Protein AF-A0A541BV91-F1 (afdb_monomer_lite)

pLDDT: mean 74.23, std 10.64, range [39.59, 90.88]

Foldseek 3Di:
DDDDPVLVVQPVLLLQLLLLLLCLVCQLLVCLFVPNVPPPDRPNVVSLCSNLVSLVVLPVVDDDDQDPVLVVLVVVLVVVLVVLVVCLVPDPPPPVSVVVNVVCVVSSVSSSSSVVSQVVHPSSLLSNLVSLLVQLVVSLPRLVVCVVVCHQRNDDHPDPVSNVVSVVSNVVSVVSNVVSVVVNVVD

Radius of gyration: 18.07 Å; chains: 1; bounding box: 41×39×48 Å

Sequence (187 aa):
MRTDPDDAAGSPAAAALGVAAAGLQFAAALKGLPGLVHLPLDITPPLLALACGLALWRLLARPYRVGAEAALVLALQGALALWLAIAGAWSGGTASLPRKLAEIALLGPAMTVTGLAVAASPIAFRAFAATCAGAGLAVAVVVPAAVAAGIAVLGGPTDAETLRVQYQVATLALAAGVAALAAGAAA

Structure (mmCIF, N/CA/C/O backbone):
data_AF-A0A541BV91-F1
#
_entry.id   AF-A0A541BV91-F1
#
loop_
_atom_site.group_PDB
_atom_site.id
_atom_site.type_symbol
_atom_site.label_atom_id
_atom_site.label_alt_id
_atom_site.label_comp_id
_atom_site.label_asym_id
_atom_site.label_entity_id
_atom_site.label_seq_id
_atom_site.pdbx_PDB_ins_code
_atom_site.Cartn_x
_atom_site.Cartn_y
_atom_site.Cartn_z
_atom_site.occupancy
_atom_site.B_iso_or_equiv
_atom_site.auth_seq_id
_atom_site.auth_comp_id
_atom_site.auth_asym_id
_atom_site.auth_atom_id
_atom_site.pdbx_PDB_model_num
ATOM 1 N N . MET A 1 1 ? -18.418 -2.430 15.945 1.00 43.38 1 MET A N 1
ATOM 2 C CA . MET A 1 1 ? -17.218 -1.565 15.953 1.00 43.38 1 MET A CA 1
ATOM 3 C C . MET A 1 1 ? -17.552 -0.367 16.830 1.00 43.38 1 MET A C 1
ATOM 5 O O . MET A 1 1 ? -18.553 0.276 16.557 1.00 43.38 1 MET A O 1
ATOM 9 N N . ARG A 1 2 ? -16.848 -0.147 17.944 1.00 39.59 2 ARG A N 1
ATOM 10 C CA . ARG A 1 2 ? -17.111 0.989 18.845 1.00 39.59 2 ARG A CA 1
ATOM 11 C C . ARG A 1 2 ? -16.312 2.175 18.298 1.00 39.59 2 ARG A C 1
ATOM 13 O O . ARG A 1 2 ? -15.097 2.050 18.207 1.00 39.59 2 ARG A O 1
ATOM 20 N N . THR A 1 3 ? -16.981 3.235 17.853 1.00 46.50 3 THR A N 1
ATOM 21 C CA . THR A 1 3 ? -16.333 4.458 17.349 1.00 46.50 3 THR A CA 1
ATOM 22 C C . THR A 1 3 ? -15.655 5.186 18.507 1.00 46.50 3 THR A C 1
ATOM 24 O O . THR A 1 3 ? -16.281 5.393 19.550 1.00 46.50 3 THR A O 1
ATOM 27 N N . ASP A 1 4 ? -14.373 5.501 18.341 1.00 54.06 4 ASP A N 1
ATOM 28 C CA . ASP A 1 4 ? -13.499 6.077 19.368 1.00 54.06 4 ASP A CA 1
ATOM 29 C C . ASP A 1 4 ? -13.821 7.581 19.549 1.00 54.06 4 ASP A C 1
ATOM 31 O O . ASP A 1 4 ? -14.147 8.249 18.567 1.00 54.06 4 ASP A O 1
ATOM 35 N N . PRO A 1 5 ? -13.713 8.178 20.750 1.00 50.34 5 PRO A N 1
ATOM 36 C CA . PRO A 1 5 ? -13.898 9.621 20.924 1.00 50.34 5 PRO A CA 1
ATOM 37 C C . PRO A 1 5 ? -12.829 10.467 20.203 1.00 50.34 5 PRO A C 1
ATOM 39 O O . PRO A 1 5 ? -13.095 11.621 19.884 1.00 50.34 5 PRO A O 1
ATOM 42 N N . ASP A 1 6 ? -11.670 9.891 19.854 1.00 49.31 6 ASP A N 1
ATOM 43 C CA . ASP A 1 6 ? -10.663 10.533 18.989 1.00 49.31 6 ASP A CA 1
ATOM 44 C C . ASP A 1 6 ? -11.009 10.446 17.487 1.00 49.31 6 ASP A C 1
ATOM 46 O O . ASP A 1 6 ? -10.502 11.246 16.693 1.00 49.31 6 ASP A O 1
ATOM 50 N N . ASP A 1 7 ? -11.904 9.532 17.076 1.00 51.91 7 ASP A N 1
ATOM 51 C CA . ASP A 1 7 ? -12.445 9.527 15.707 1.00 51.91 7 ASP A CA 1
ATOM 52 C C . ASP A 1 7 ? -13.318 10.773 15.460 1.00 51.91 7 ASP A C 1
ATOM 54 O O . ASP A 1 7 ? -13.471 11.202 14.317 1.00 51.91 7 ASP A O 1
ATOM 58 N N . ALA A 1 8 ? -13.835 11.395 16.528 1.00 47.62 8 ALA A N 1
ATOM 59 C CA . ALA A 1 8 ? -14.572 12.656 16.470 1.00 47.62 8 ALA A CA 1
ATOM 60 C C . ALA A 1 8 ? -13.659 13.898 16.373 1.00 47.62 8 ALA A C 1
ATOM 62 O O . ALA A 1 8 ? -14.126 14.953 15.949 1.00 47.62 8 ALA A O 1
ATOM 63 N N . ALA A 1 9 ? -12.372 13.784 16.733 1.00 50.25 9 ALA A N 1
ATOM 64 C CA . ALA A 1 9 ? -11.429 14.910 16.798 1.00 50.25 9 ALA A CA 1
ATOM 65 C C . ALA A 1 9 ? -10.384 14.943 15.664 1.00 50.25 9 ALA A C 1
ATOM 67 O O . ALA A 1 9 ? -9.591 15.878 15.598 1.00 50.25 9 ALA A O 1
ATOM 68 N N . GLY A 1 10 ? -10.371 13.964 14.751 1.00 60.28 10 GLY A N 1
ATOM 69 C CA . GLY A 1 10 ? -9.474 13.992 13.591 1.00 60.28 10 GLY A CA 1
ATOM 70 C C . GLY A 1 10 ? -7.998 13.818 13.965 1.00 60.28 10 GLY A C 1
ATOM 71 O O . GLY A 1 10 ? -7.188 14.707 13.723 1.00 60.28 10 GLY A O 1
ATOM 72 N N . SER A 1 11 ? -7.628 12.671 14.549 1.00 77.62 11 SER A N 1
ATOM 73 C CA . SER A 1 11 ? -6.239 12.401 14.954 1.00 77.62 11 SER A CA 1
ATOM 74 C C . SER A 1 11 ? -5.246 12.541 13.777 1.00 77.62 11 SER A C 1
ATOM 76 O O . SER A 1 11 ? -5.256 11.705 12.862 1.00 77.62 11 SER A O 1
ATOM 78 N N . PRO A 1 12 ? -4.331 13.534 13.798 1.00 83.19 12 PRO A N 1
ATOM 79 C CA . PRO A 1 12 ? -3.379 13.762 12.709 1.00 83.19 12 PRO A CA 1
ATOM 80 C C . PRO A 1 12 ? -2.390 12.600 12.555 1.00 83.19 12 PRO A C 1
ATOM 82 O O . PRO A 1 12 ? -1.964 12.297 11.444 1.00 83.19 12 PRO A O 1
ATOM 85 N N . ALA A 1 13 ? -2.079 11.889 13.643 1.00 84.75 13 ALA A N 1
ATOM 86 C CA . ALA A 1 13 ? -1.231 10.699 13.612 1.00 84.75 13 ALA A CA 1
ATOM 87 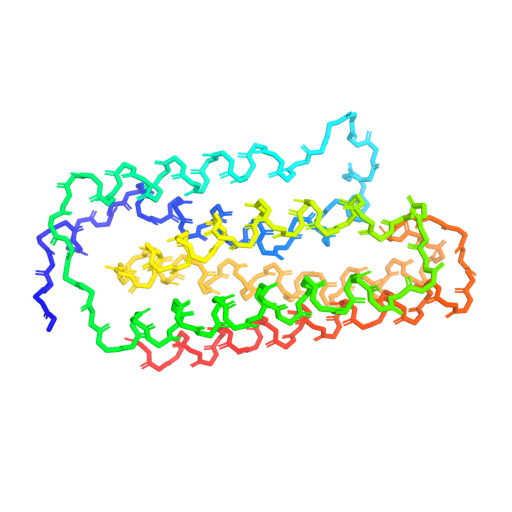C C . ALA A 1 13 ? -1.891 9.527 12.862 1.00 84.75 13 ALA A C 1
ATOM 89 O O . ALA A 1 13 ? -1.214 8.787 12.150 1.00 84.75 13 ALA A O 1
ATOM 90 N N . ALA A 1 14 ? -3.217 9.371 12.978 1.00 85.94 14 ALA A N 1
ATOM 91 C CA . ALA A 1 14 ? -3.958 8.359 12.227 1.00 85.94 14 ALA A CA 1
ATOM 92 C C . ALA A 1 14 ? -3.972 8.681 10.726 1.00 85.94 14 ALA A C 1
ATOM 94 O O . ALA A 1 14 ? -3.714 7.803 9.906 1.00 85.94 14 ALA A O 1
ATOM 95 N N . ALA A 1 15 ? -4.201 9.947 10.364 1.00 88.25 15 ALA A N 1
ATOM 96 C CA . ALA A 1 15 ? -4.118 10.384 8.974 1.00 88.25 15 ALA A CA 1
ATOM 97 C C . ALA A 1 15 ? -2.698 10.199 8.406 1.00 88.25 15 ALA A C 1
ATOM 99 O O . ALA A 1 15 ? -2.540 9.651 7.317 1.00 88.25 15 ALA A O 1
ATOM 100 N N . ALA A 1 16 ? -1.665 10.569 9.173 1.00 89.62 16 ALA A N 1
ATOM 101 C CA . ALA A 1 16 ? -0.266 10.393 8.790 1.00 89.62 16 ALA A CA 1
ATOM 102 C C . ALA A 1 16 ? 0.105 8.920 8.560 1.00 89.62 16 ALA A C 1
ATOM 104 O O . ALA A 1 16 ? 0.828 8.626 7.612 1.00 89.62 16 ALA A O 1
ATOM 105 N N . LEU A 1 17 ? -0.428 7.990 9.364 1.00 90.25 17 LEU A N 1
ATOM 106 C CA . LEU A 1 17 ? -0.258 6.551 9.138 1.00 90.25 17 LEU A CA 1
ATOM 107 C C . LEU A 1 17 ? -0.823 6.136 7.772 1.00 90.25 17 LEU A C 1
ATOM 109 O O . LEU A 1 17 ? -0.150 5.432 7.023 1.00 90.25 17 LEU A O 1
ATOM 113 N N . GLY A 1 18 ? -2.031 6.599 7.435 1.00 88.50 18 GLY A N 1
ATOM 114 C CA . GLY A 1 18 ? -2.651 6.327 6.138 1.00 88.50 18 GLY A CA 1
ATOM 115 C C . GLY A 1 18 ? -1.845 6.884 4.963 1.00 88.50 18 GLY A C 1
ATOM 116 O O . GLY A 1 18 ? -1.588 6.169 3.995 1.00 88.50 18 GLY A O 1
ATOM 117 N N . VAL A 1 19 ? -1.379 8.132 5.071 1.00 90.88 19 VAL A N 1
ATOM 118 C CA . VAL A 1 19 ? -0.535 8.780 4.050 1.00 90.88 19 VAL A CA 1
ATOM 119 C C . VAL A 1 19 ? 0.803 8.053 3.894 1.00 90.88 19 VAL A C 1
ATOM 121 O O . VAL A 1 19 ? 1.216 7.769 2.773 1.00 90.88 19 VAL A O 1
ATOM 124 N N . ALA A 1 20 ? 1.471 7.705 4.998 1.00 89.75 20 ALA A N 1
ATOM 125 C CA . ALA A 1 20 ? 2.749 6.997 4.971 1.00 89.75 20 ALA A CA 1
ATOM 126 C C . ALA A 1 20 ? 2.611 5.593 4.364 1.00 89.75 20 ALA A C 1
ATOM 128 O O . ALA A 1 20 ? 3.442 5.190 3.552 1.00 89.75 20 ALA A O 1
ATOM 129 N N . ALA A 1 21 ? 1.537 4.870 4.701 1.00 88.12 21 ALA A N 1
ATOM 130 C CA . ALA A 1 21 ? 1.238 3.563 4.125 1.00 88.12 21 ALA A CA 1
ATOM 131 C C . ALA A 1 21 ? 0.968 3.643 2.612 1.00 88.12 21 ALA A C 1
ATOM 133 O O . ALA A 1 21 ? 1.459 2.806 1.857 1.00 88.12 21 ALA A O 1
ATOM 134 N N . ALA A 1 22 ? 0.247 4.670 2.151 1.00 87.25 22 ALA A N 1
ATOM 135 C CA . ALA A 1 22 ? 0.034 4.911 0.724 1.00 87.25 22 ALA A CA 1
ATOM 136 C C . ALA A 1 22 ? 1.343 5.297 0.015 1.00 87.25 22 ALA A C 1
ATOM 138 O O . ALA A 1 22 ? 1.652 4.773 -1.052 1.00 87.25 22 ALA A O 1
ATOM 139 N N . GLY A 1 23 ? 2.162 6.150 0.634 1.00 86.19 23 GLY A N 1
ATOM 140 C CA . GLY A 1 23 ? 3.498 6.476 0.137 1.00 86.19 23 GLY A CA 1
ATOM 141 C C . GLY A 1 23 ? 4.368 5.230 -0.024 1.00 86.19 23 GLY A C 1
ATOM 142 O O . GLY A 1 23 ? 5.016 5.071 -1.054 1.00 86.19 23 GLY A O 1
ATOM 143 N N . LEU A 1 24 ? 4.330 4.311 0.946 1.00 84.81 24 LEU A N 1
ATOM 144 C CA . LEU A 1 24 ? 5.038 3.033 0.883 1.00 84.81 24 LEU A CA 1
ATOM 145 C C . LEU A 1 24 ? 4.503 2.129 -0.242 1.00 84.81 24 LEU A C 1
ATOM 147 O O . LEU A 1 24 ? 5.298 1.563 -0.988 1.00 84.81 24 LEU A O 1
ATOM 151 N N . GLN A 1 25 ? 3.178 2.052 -0.416 1.00 83.19 25 GLN A N 1
ATOM 152 C CA . GLN A 1 25 ? 2.529 1.308 -1.507 1.00 83.19 25 GLN A CA 1
ATOM 153 C C . GLN A 1 25 ? 2.996 1.784 -2.892 1.00 83.19 25 GLN A C 1
ATOM 155 O O . GLN A 1 25 ? 3.148 0.977 -3.808 1.00 83.19 25 GLN A O 1
ATOM 160 N N . PHE A 1 26 ? 3.248 3.087 -3.041 1.00 78.50 26 PHE A N 1
ATOM 161 C CA . PHE A 1 26 ? 3.698 3.700 -4.291 1.00 78.50 26 PHE A CA 1
ATOM 162 C C . PHE A 1 26 ? 5.198 4.027 -4.323 1.00 78.50 26 PHE A C 1
ATOM 164 O O . PHE A 1 26 ? 5.646 4.632 -5.294 1.00 78.50 26 PHE A O 1
ATOM 171 N N . ALA A 1 27 ? 6.000 3.621 -3.332 1.00 80.12 27 ALA A N 1
ATOM 172 C CA . ALA A 1 27 ? 7.388 4.078 -3.183 1.00 80.12 27 ALA A CA 1
ATOM 173 C C . ALA A 1 27 ? 8.245 3.811 -4.433 1.00 80.12 27 ALA A C 1
ATOM 175 O O . ALA A 1 27 ? 8.974 4.691 -4.891 1.00 80.12 27 ALA A O 1
ATOM 176 N N . ALA A 1 28 ? 8.091 2.631 -5.040 1.00 71.25 28 ALA A N 1
ATOM 177 C CA . ALA A 1 28 ? 8.782 2.280 -6.279 1.00 71.25 28 ALA A CA 1
ATOM 178 C C . ALA A 1 28 ? 8.368 3.175 -7.463 1.00 71.25 28 ALA A C 1
ATOM 180 O O . ALA A 1 28 ? 9.220 3.612 -8.233 1.00 71.25 28 ALA A O 1
ATOM 181 N N . ALA A 1 29 ? 7.075 3.486 -7.589 1.00 70.62 29 ALA A N 1
ATOM 182 C CA . ALA A 1 29 ? 6.564 4.363 -8.640 1.00 70.62 29 ALA A CA 1
ATOM 183 C C . ALA A 1 29 ? 6.980 5.826 -8.415 1.00 70.62 29 ALA A C 1
ATOM 185 O O . ALA A 1 29 ? 7.378 6.501 -9.360 1.00 70.62 29 ALA A O 1
ATOM 186 N N . LEU A 1 30 ? 6.951 6.298 -7.164 1.00 73.44 30 LEU A N 1
ATOM 187 C CA . LEU A 1 30 ? 7.374 7.645 -6.777 1.00 73.44 30 LEU A CA 1
ATOM 188 C C . LEU A 1 30 ? 8.863 7.868 -7.053 1.00 73.44 30 LEU A C 1
ATOM 190 O O . LEU A 1 30 ? 9.229 8.898 -7.610 1.00 73.44 30 LEU A O 1
ATOM 194 N N . LYS A 1 31 ? 9.718 6.889 -6.735 1.00 71.31 31 LYS A N 1
ATOM 195 C CA . LYS A 1 31 ? 11.158 6.953 -7.032 1.00 71.31 31 LYS A CA 1
ATOM 196 C C . LYS A 1 31 ? 11.440 7.091 -8.530 1.00 71.31 31 LYS A C 1
ATOM 198 O O . LYS A 1 31 ? 12.452 7.672 -8.908 1.00 71.31 31 LYS A O 1
ATOM 203 N N . GLY A 1 32 ? 10.543 6.580 -9.369 1.00 67.50 32 GLY A N 1
ATOM 204 C CA . GLY A 1 32 ? 10.667 6.684 -10.815 1.00 67.50 32 GLY A CA 1
ATOM 205 C C . GLY A 1 32 ? 10.234 8.022 -11.420 1.00 67.50 32 GLY A C 1
ATOM 206 O O . GLY A 1 32 ? 10.439 8.260 -12.609 1.00 67.50 32 GLY A O 1
ATOM 207 N N . LEU A 1 33 ? 9.625 8.918 -10.639 1.00 69.44 33 LEU A N 1
ATOM 208 C CA . LEU A 1 33 ? 9.144 10.190 -11.171 1.00 69.44 33 LEU A CA 1
ATOM 209 C C . LEU A 1 33 ? 10.307 11.124 -11.564 1.00 69.44 33 LEU A C 1
ATOM 211 O O . LEU A 1 33 ? 11.345 11.151 -10.885 1.00 69.44 33 LEU A O 1
ATOM 215 N N . PRO A 1 34 ? 10.128 11.952 -12.616 1.00 65.12 34 PRO A N 1
ATOM 216 C CA . PRO A 1 34 ? 11.094 12.986 -12.974 1.00 65.12 34 PRO A CA 1
ATOM 217 C C . PRO A 1 34 ? 11.375 13.893 -11.768 1.00 65.12 34 PRO A C 1
ATOM 219 O O . PRO A 1 34 ? 10.451 14.429 -11.161 1.00 65.12 34 PRO A O 1
ATOM 222 N N . GLY A 1 35 ? 12.649 14.039 -11.397 1.00 70.75 35 GLY A N 1
ATOM 223 C CA . GLY A 1 35 ? 13.084 14.817 -10.229 1.00 70.75 35 GLY A CA 1
ATOM 224 C C . GLY A 1 35 ? 13.311 14.005 -8.947 1.00 70.75 35 GLY A C 1
ATOM 225 O O . GLY A 1 35 ? 14.106 14.433 -8.115 1.00 70.75 35 GLY A O 1
ATOM 226 N N . LEU A 1 36 ? 12.713 12.814 -8.808 1.00 70.06 36 LEU A N 1
ATOM 227 C CA . LEU A 1 36 ? 12.979 11.903 -7.681 1.00 70.06 36 LEU A CA 1
ATOM 228 C C . LEU A 1 36 ? 13.981 10.794 -8.031 1.00 70.06 36 LEU A C 1
ATOM 230 O O . LEU A 1 36 ? 14.650 10.269 -7.144 1.00 70.06 36 LEU A O 1
ATOM 234 N N . VAL A 1 37 ? 14.157 10.502 -9.322 1.00 70.06 37 VAL A N 1
ATOM 235 C CA . VAL A 1 37 ? 15.087 9.475 -9.823 1.00 70.06 37 VAL A CA 1
ATOM 236 C C . VAL A 1 37 ? 16.557 9.724 -9.443 1.00 70.06 37 VAL A C 1
ATOM 238 O O . VAL A 1 37 ? 17.348 8.787 -9.377 1.00 70.06 37 VAL A O 1
ATOM 241 N N . HIS A 1 38 ? 16.926 10.979 -9.159 1.00 73.25 38 HIS A N 1
ATOM 242 C CA . HIS A 1 38 ? 18.289 11.383 -8.794 1.00 73.25 38 HIS A CA 1
ATOM 243 C C . HIS A 1 38 ? 18.511 11.545 -7.285 1.00 73.25 38 HIS A C 1
ATOM 245 O O . HIS A 1 38 ? 19.586 11.989 -6.879 1.00 73.25 38 HIS A O 1
ATOM 251 N N . LEU A 1 39 ? 17.522 11.225 -6.443 1.00 72.44 39 LEU A N 1
ATOM 252 C CA . LEU A 1 39 ? 17.718 11.293 -4.998 1.00 72.44 39 LEU A CA 1
ATOM 253 C C . LEU A 1 39 ? 18.854 10.343 -4.581 1.00 72.44 39 LEU A C 1
ATOM 255 O O . LEU A 1 39 ? 18.825 9.162 -4.932 1.00 72.44 39 LEU A O 1
ATOM 259 N N . PRO A 1 40 ? 19.836 10.822 -3.793 1.00 73.25 40 PRO A N 1
ATOM 260 C CA . PRO A 1 40 ? 20.953 9.995 -3.334 1.00 73.25 40 PRO A CA 1
ATOM 261 C C . PRO A 1 40 ? 20.521 8.904 -2.343 1.00 73.25 40 PRO A C 1
ATOM 263 O O . PRO A 1 40 ? 21.305 8.014 -2.026 1.00 73.25 40 PRO A O 1
ATOM 266 N N . LEU A 1 41 ? 19.288 8.981 -1.834 1.00 75.44 41 LEU A N 1
ATOM 267 C CA . LEU A 1 41 ? 18.734 8.080 -0.834 1.00 75.44 41 LEU A CA 1
ATOM 268 C C . LEU A 1 41 ? 17.426 7.470 -1.333 1.00 75.44 41 LEU A C 1
ATOM 270 O O . LEU A 1 41 ? 16.595 8.143 -1.942 1.00 75.44 41 LEU A O 1
ATOM 274 N N . ASP A 1 42 ? 17.232 6.189 -1.031 1.00 78.81 42 ASP A N 1
ATOM 275 C CA . ASP A 1 42 ? 15.959 5.517 -1.253 1.00 78.81 42 ASP A CA 1
ATOM 276 C C . ASP A 1 42 ? 14.901 6.062 -0.280 1.00 78.81 42 ASP A C 1
ATOM 278 O O . ASP A 1 42 ? 15.153 6.178 0.920 1.00 78.81 42 ASP A O 1
ATOM 282 N N . ILE A 1 43 ? 13.713 6.391 -0.790 1.00 80.12 43 ILE A N 1
ATOM 283 C CA . ILE A 1 43 ? 12.581 6.862 0.020 1.00 80.12 43 ILE A CA 1
ATOM 284 C C . ILE A 1 43 ? 11.845 5.714 0.726 1.00 80.12 43 ILE A C 1
ATOM 286 O O . ILE A 1 43 ? 11.088 5.950 1.665 1.00 80.12 43 ILE A O 1
ATOM 290 N N . THR A 1 44 ? 12.077 4.467 0.310 1.00 82.38 44 THR A N 1
ATOM 291 C CA . THR A 1 44 ? 11.396 3.284 0.852 1.00 82.38 44 THR A CA 1
ATOM 292 C C . THR A 1 44 ? 11.741 3.046 2.329 1.00 82.38 44 THR A C 1
ATOM 294 O O . THR A 1 44 ? 10.806 2.915 3.118 1.00 82.38 44 THR A O 1
ATOM 297 N N . PRO A 1 45 ? 13.022 3.053 2.767 1.00 83.44 45 PRO A N 1
ATOM 298 C CA . PRO A 1 45 ? 13.367 2.880 4.180 1.00 83.44 45 PRO A CA 1
ATOM 299 C C . PRO A 1 45 ? 12.750 3.918 5.135 1.00 83.44 45 PRO A C 1
ATOM 301 O O . PRO A 1 45 ? 12.184 3.496 6.146 1.00 83.44 45 PRO A O 1
ATOM 304 N N . PRO A 1 46 ? 12.790 5.244 4.871 1.00 85.25 46 PRO A N 1
ATOM 305 C CA . PRO A 1 46 ? 12.162 6.209 5.770 1.00 85.25 46 PRO A CA 1
ATOM 306 C C . PRO A 1 46 ? 10.630 6.105 5.773 1.00 85.25 46 PRO A C 1
ATOM 308 O O . PRO A 1 46 ? 10.028 6.227 6.839 1.00 85.25 46 PRO A O 1
ATOM 311 N N . LEU A 1 47 ? 9.991 5.819 4.629 1.00 85.75 47 LEU A N 1
ATOM 312 C CA . LEU A 1 47 ? 8.540 5.591 4.569 1.00 85.75 47 LEU A CA 1
ATOM 313 C C . LEU A 1 47 ? 8.126 4.341 5.347 1.00 85.75 47 LEU A C 1
ATOM 315 O O . LEU A 1 47 ? 7.141 4.376 6.083 1.00 85.75 47 LEU A O 1
ATOM 319 N N . LEU A 1 48 ? 8.900 3.262 5.229 1.00 84.75 48 LEU A N 1
ATOM 320 C CA . LEU A 1 48 ? 8.692 2.035 5.987 1.00 84.75 48 LEU A CA 1
ATOM 321 C C . LEU A 1 48 ? 8.844 2.291 7.487 1.00 84.75 48 LEU A C 1
ATOM 323 O O . LEU A 1 48 ? 7.959 1.934 8.258 1.00 84.75 48 LEU A O 1
ATOM 327 N N . ALA A 1 49 ? 9.927 2.950 7.906 1.00 86.31 49 ALA A N 1
ATOM 328 C CA . ALA A 1 49 ? 10.163 3.273 9.311 1.00 86.31 49 ALA A CA 1
ATOM 329 C C . ALA A 1 49 ? 9.033 4.134 9.894 1.00 86.31 49 ALA A C 1
ATOM 331 O O . ALA A 1 49 ? 8.552 3.855 10.991 1.00 86.31 49 ALA A O 1
ATOM 332 N N . LEU A 1 50 ? 8.566 5.137 9.143 1.00 87.31 50 LEU A N 1
ATOM 333 C CA . LEU A 1 50 ? 7.452 5.988 9.549 1.00 87.31 50 LEU A CA 1
ATOM 334 C C . LEU A 1 50 ? 6.147 5.191 9.668 1.00 87.31 50 LEU A C 1
ATOM 336 O O . LEU A 1 50 ? 5.476 5.253 10.698 1.00 87.31 50 LEU A O 1
ATOM 340 N N . ALA A 1 51 ? 5.794 4.417 8.640 1.00 87.00 51 ALA A N 1
ATOM 341 C CA . ALA A 1 51 ? 4.550 3.660 8.612 1.00 87.00 51 ALA A CA 1
ATOM 342 C C . ALA A 1 51 ? 4.524 2.558 9.684 1.00 87.00 51 ALA A C 1
ATOM 344 O O . ALA A 1 51 ? 3.517 2.388 10.373 1.00 87.00 51 ALA A O 1
ATOM 345 N N . CYS A 1 52 ? 5.632 1.842 9.881 1.00 86.69 52 CYS A N 1
ATOM 346 C CA . CYS A 1 52 ? 5.759 0.831 10.927 1.00 86.69 52 CYS A CA 1
ATOM 347 C C . CYS A 1 52 ? 5.814 1.450 12.324 1.00 86.69 52 CYS A C 1
ATOM 349 O O . CYS A 1 52 ? 5.185 0.921 13.234 1.00 86.69 52 CYS A O 1
ATOM 351 N N . GLY A 1 53 ? 6.512 2.574 12.506 1.00 85.75 53 GLY A N 1
ATOM 352 C CA . GLY A 1 53 ? 6.576 3.279 13.787 1.00 85.75 53 GLY A CA 1
ATOM 353 C C . GLY A 1 53 ? 5.201 3.766 14.242 1.00 85.75 53 GLY A C 1
ATOM 354 O O . GLY A 1 53 ? 4.801 3.517 15.379 1.00 85.75 53 GLY A O 1
ATOM 355 N N . LEU A 1 54 ? 4.436 4.380 13.334 1.00 85.25 54 LEU A N 1
ATOM 356 C CA . LEU A 1 54 ? 3.066 4.822 13.605 1.00 85.25 54 LEU A CA 1
ATOM 357 C C . LEU A 1 54 ? 2.113 3.641 13.840 1.00 85.25 54 LEU A C 1
ATOM 359 O O . LEU A 1 54 ? 1.281 3.700 14.748 1.00 85.25 54 LEU A O 1
ATOM 363 N N . ALA A 1 55 ? 2.251 2.561 13.064 1.00 83.69 55 ALA A N 1
ATOM 364 C CA . ALA A 1 55 ? 1.468 1.343 13.257 1.00 83.69 55 ALA A CA 1
ATOM 365 C C . ALA A 1 55 ? 1.755 0.708 14.624 1.00 83.69 55 ALA A C 1
ATOM 367 O O . ALA A 1 55 ? 0.824 0.422 15.372 1.00 83.69 55 ALA A O 1
ATOM 368 N N . LEU A 1 56 ? 3.031 0.543 14.983 1.00 85.94 56 LEU A N 1
ATOM 369 C CA . LEU A 1 56 ? 3.454 -0.047 16.249 1.00 85.94 56 LEU A CA 1
ATOM 370 C C . LEU A 1 56 ? 3.006 0.800 17.438 1.00 85.94 56 LEU A C 1
ATOM 372 O O . LEU A 1 56 ? 2.425 0.260 18.374 1.00 85.94 56 LEU A O 1
ATOM 376 N N . TRP A 1 57 ? 3.225 2.118 17.394 1.00 84.56 57 TRP A N 1
ATOM 377 C CA . TRP A 1 57 ? 2.764 3.026 18.446 1.00 84.56 57 TRP A CA 1
ATOM 378 C C . TRP A 1 57 ? 1.262 2.873 18.685 1.00 84.56 57 TRP A C 1
ATOM 380 O O . TRP A 1 57 ? 0.826 2.726 19.825 1.00 84.56 57 TRP A O 1
ATOM 390 N N . ARG A 1 58 ? 0.475 2.820 17.607 1.00 81.00 58 ARG A N 1
ATOM 391 C CA . ARG A 1 58 ? -0.974 2.653 17.690 1.00 81.00 58 ARG A CA 1
ATOM 392 C C . ARG A 1 58 ? -1.354 1.287 18.272 1.00 81.00 58 ARG A C 1
ATOM 394 O O . ARG A 1 58 ? -2.176 1.241 19.183 1.00 81.00 58 ARG A O 1
ATOM 401 N N . LEU A 1 59 ? -0.731 0.206 17.792 1.00 80.38 59 LEU A N 1
ATOM 402 C CA . LEU A 1 59 ? -0.941 -1.168 18.271 1.00 80.38 59 LEU A CA 1
ATOM 403 C C . LEU A 1 59 ? -0.569 -1.350 19.750 1.00 80.38 59 LEU A C 1
ATOM 405 O O . LEU A 1 59 ? -1.235 -2.106 20.447 1.00 80.38 59 LEU A O 1
ATOM 409 N N . LEU A 1 60 ? 0.467 -0.660 20.234 1.00 82.75 60 LEU A N 1
ATOM 410 C CA . LEU A 1 60 ? 0.886 -0.695 21.639 1.00 82.75 60 LEU A CA 1
ATOM 411 C C . LEU A 1 60 ? 0.004 0.175 22.536 1.00 82.75 60 LEU A C 1
ATOM 413 O O . LEU A 1 60 ? -0.269 -0.189 23.676 1.00 82.75 60 LEU A O 1
ATOM 417 N N . ALA A 1 61 ? -0.449 1.324 22.034 1.00 81.81 61 ALA A N 1
ATOM 418 C CA . ALA A 1 61 ? -1.266 2.256 22.802 1.00 81.81 61 ALA A CA 1
ATOM 419 C C . ALA A 1 61 ? -2.708 1.765 23.016 1.00 81.81 61 ALA A C 1
ATOM 421 O O . ALA A 1 61 ? -3.432 2.351 23.825 1.00 81.81 61 ALA A O 1
ATOM 422 N N . ARG A 1 62 ? -3.162 0.730 22.290 1.00 70.94 62 ARG A N 1
ATOM 423 C CA . ARG A 1 62 ? -4.568 0.301 22.296 1.00 70.94 62 ARG A CA 1
ATOM 424 C C . ARG A 1 62 ? -4.725 -1.228 22.261 1.00 70.94 62 ARG A C 1
ATOM 426 O O . ARG A 1 62 ? -4.043 -1.903 21.498 1.00 70.94 62 ARG A O 1
ATOM 433 N N . PRO A 1 63 ? -5.680 -1.794 23.020 1.00 68.94 63 PRO A N 1
ATOM 434 C CA . PRO A 1 63 ? -5.988 -3.217 22.950 1.00 68.94 63 PRO A CA 1
ATOM 435 C C . PRO A 1 63 ? -6.767 -3.537 21.666 1.00 68.94 63 PRO A C 1
ATOM 437 O O . PRO A 1 63 ? -7.950 -3.216 21.544 1.00 68.94 63 PRO A O 1
ATOM 440 N N . TYR A 1 64 ? -6.117 -4.209 20.716 1.00 70.81 64 TYR A N 1
ATOM 441 C CA . TYR A 1 64 ? -6.759 -4.707 19.499 1.00 70.81 64 TYR A CA 1
ATOM 442 C C . TYR A 1 64 ? -7.179 -6.166 19.653 1.00 70.81 64 TYR A C 1
ATOM 444 O O . TYR A 1 64 ? -6.429 -7.000 20.158 1.00 70.81 64 TYR A O 1
ATOM 452 N N . ARG A 1 65 ? -8.385 -6.493 19.180 1.00 75.38 65 ARG A N 1
ATOM 453 C CA . ARG A 1 65 ? -8.816 -7.882 19.004 1.00 75.38 65 ARG A CA 1
ATOM 454 C C . ARG A 1 65 ? -8.645 -8.266 17.544 1.00 75.38 65 ARG A C 1
ATOM 456 O O . ARG A 1 65 ? -9.173 -7.591 16.664 1.00 75.38 65 ARG A O 1
ATOM 463 N N . VAL A 1 66 ? -7.930 -9.358 17.300 1.00 72.12 66 VAL A N 1
ATOM 464 C CA . VAL A 1 66 ? -7.796 -9.940 15.962 1.00 72.12 66 VAL A CA 1
ATOM 465 C C . VAL A 1 66 ? -9.116 -10.634 15.622 1.00 72.12 66 VAL A C 1
ATOM 467 O O . VAL A 1 66 ? -9.481 -11.626 16.248 1.00 72.12 66 VAL A O 1
ATOM 470 N N . GLY A 1 67 ? -9.870 -10.068 14.680 1.00 79.75 67 GLY A N 1
ATOM 471 C CA . GLY A 1 67 ? -11.066 -10.704 14.122 1.00 79.75 67 GLY A CA 1
ATOM 472 C C . GLY A 1 67 ? -10.715 -11.782 13.092 1.00 79.75 67 GLY A C 1
ATOM 473 O O . GLY A 1 67 ? -9.569 -11.869 12.651 1.00 79.75 67 GLY A O 1
ATOM 474 N N . ALA A 1 68 ? -11.710 -12.567 12.667 1.00 79.19 68 ALA A N 1
ATOM 475 C CA . ALA A 1 68 ? -11.531 -13.617 11.657 1.00 79.19 68 ALA A CA 1
ATOM 476 C C . ALA A 1 68 ? -10.937 -13.080 10.340 1.00 79.19 68 ALA A C 1
ATOM 478 O O . ALA A 1 68 ? -10.047 -13.706 9.778 1.00 79.19 68 ALA A O 1
ATOM 479 N N . GLU A 1 69 ? -11.350 -11.884 9.913 1.00 80.69 69 GLU A N 1
ATOM 480 C CA . GLU A 1 69 ? -10.815 -11.207 8.722 1.00 80.69 69 GLU A CA 1
ATOM 481 C C . GLU A 1 69 ? -9.308 -10.934 8.833 1.00 80.69 69 GLU A C 1
ATOM 483 O O . GLU A 1 69 ? -8.528 -11.263 7.943 1.00 80.69 69 GLU A O 1
ATOM 488 N N . ALA A 1 70 ? -8.867 -10.382 9.968 1.00 76.94 70 ALA A N 1
ATOM 489 C CA . ALA A 1 70 ? -7.451 -10.116 10.208 1.00 76.94 70 ALA A CA 1
ATOM 490 C C . ALA A 1 70 ? -6.647 -11.421 10.314 1.00 76.94 70 ALA A C 1
ATOM 492 O O . ALA A 1 70 ? -5.531 -11.499 9.805 1.00 76.94 70 ALA A O 1
ATOM 493 N N . ALA A 1 71 ? -7.223 -12.461 10.926 1.00 76.56 71 ALA A N 1
ATOM 494 C CA . ALA A 1 71 ? -6.610 -13.784 10.976 1.00 76.56 71 ALA A CA 1
ATOM 495 C C . ALA A 1 71 ? -6.467 -14.401 9.575 1.00 76.56 71 ALA A C 1
ATOM 497 O O . ALA A 1 71 ? -5.424 -14.977 9.274 1.00 76.56 71 ALA A O 1
ATOM 498 N N . LEU A 1 72 ? -7.466 -14.232 8.702 1.00 80.50 72 LEU A N 1
ATOM 499 C CA . LEU A 1 72 ? -7.417 -14.681 7.312 1.00 80.50 72 LEU A CA 1
ATOM 500 C C . LEU A 1 72 ? -6.327 -13.947 6.523 1.00 80.50 72 LEU A C 1
ATOM 502 O O . LEU A 1 72 ? -5.542 -14.595 5.837 1.00 80.50 72 LEU A O 1
ATOM 506 N N . VAL A 1 73 ? -6.224 -12.621 6.656 1.00 80.88 73 VAL A N 1
ATOM 507 C CA . VAL A 1 73 ? -5.156 -11.830 6.016 1.00 80.88 73 VAL A CA 1
ATOM 508 C C . VAL A 1 73 ? -3.775 -12.309 6.466 1.00 80.88 73 VAL A C 1
ATOM 510 O O . VAL A 1 73 ? -2.890 -12.510 5.636 1.00 80.88 73 VAL A O 1
ATOM 513 N N . LEU A 1 74 ? -3.592 -12.552 7.767 1.00 79.00 74 LEU A N 1
ATOM 514 C CA . LEU A 1 74 ? -2.340 -13.089 8.304 1.00 79.00 74 LEU A CA 1
ATOM 515 C C . LEU A 1 74 ? -2.053 -14.509 7.792 1.00 79.00 74 LEU A C 1
ATOM 517 O O . LEU A 1 74 ? -0.910 -14.816 7.458 1.00 79.00 74 LEU A O 1
ATOM 521 N N . ALA A 1 75 ? -3.075 -15.361 7.683 1.00 77.69 75 ALA A N 1
ATOM 522 C CA . ALA A 1 75 ? -2.938 -16.713 7.148 1.00 77.69 75 ALA A CA 1
ATOM 523 C C . ALA A 1 75 ? -2.548 -16.705 5.662 1.00 77.69 75 ALA A C 1
ATOM 525 O O . ALA A 1 75 ? -1.633 -17.425 5.266 1.00 77.69 75 ALA A O 1
ATOM 526 N N . LEU A 1 76 ? -3.186 -15.854 4.851 1.00 79.56 76 LEU A N 1
ATOM 527 C CA . LEU A 1 76 ? -2.849 -15.668 3.438 1.00 79.56 76 LEU A CA 1
ATOM 528 C C . LEU A 1 76 ? -1.427 -15.126 3.269 1.00 79.56 76 LEU A C 1
ATOM 530 O O . LEU A 1 76 ? -0.692 -15.608 2.410 1.00 79.56 76 LEU A O 1
ATOM 534 N N . GLN A 1 77 ? -1.007 -14.189 4.122 1.00 80.56 77 GLN A N 1
ATOM 535 C CA . GLN A 1 77 ? 0.363 -13.681 4.122 1.00 80.56 77 GLN A CA 1
ATOM 536 C C . GLN A 1 77 ? 1.376 -14.781 4.468 1.00 80.56 77 GLN A C 1
ATOM 538 O O . GLN A 1 77 ? 2.415 -14.895 3.817 1.00 80.56 77 GLN A O 1
ATOM 543 N N . GLY A 1 78 ? 1.068 -15.623 5.458 1.00 74.38 78 GLY A N 1
ATOM 544 C CA . GLY A 1 78 ? 1.887 -16.784 5.806 1.00 74.38 78 GLY A CA 1
ATOM 545 C C . GLY A 1 78 ? 1.981 -17.799 4.662 1.00 74.38 78 GLY A C 1
ATOM 546 O O . GLY A 1 78 ? 3.075 -18.257 4.334 1.00 74.38 78 GLY A O 1
ATOM 547 N N . ALA A 1 79 ? 0.859 -18.103 4.006 1.00 80.44 79 ALA A N 1
ATOM 548 C CA . ALA A 1 79 ? 0.819 -18.990 2.845 1.00 80.44 79 ALA A CA 1
ATOM 549 C C . ALA A 1 79 ? 1.623 -18.428 1.661 1.00 80.44 79 ALA A C 1
ATOM 551 O O . ALA A 1 79 ? 2.360 -19.167 1.009 1.00 80.44 79 ALA A O 1
ATOM 552 N N . LEU A 1 80 ? 1.539 -17.116 1.416 1.00 78.19 80 LEU A N 1
ATOM 553 C CA . LEU A 1 80 ? 2.331 -16.440 0.392 1.00 78.19 80 LEU A CA 1
ATOM 554 C C . LEU A 1 80 ? 3.831 -16.509 0.705 1.00 78.19 80 LEU A C 1
ATOM 556 O O . LEU A 1 80 ? 4.620 -16.834 -0.178 1.00 78.19 80 LEU A O 1
ATOM 560 N N . ALA A 1 81 ? 4.233 -16.251 1.950 1.00 76.12 81 ALA A N 1
ATOM 561 C CA . ALA A 1 81 ? 5.630 -16.358 2.366 1.00 76.12 81 ALA A CA 1
ATOM 562 C C . ALA A 1 81 ? 6.172 -17.787 2.185 1.00 76.12 81 ALA A C 1
ATOM 564 O O . ALA A 1 81 ? 7.276 -17.970 1.668 1.00 76.12 81 ALA A O 1
ATOM 565 N N . LEU A 1 82 ? 5.372 -18.798 2.541 1.00 77.06 82 LEU A N 1
ATOM 566 C CA . LEU A 1 82 ? 5.706 -20.204 2.319 1.00 77.06 82 LEU A CA 1
ATOM 567 C C . LEU A 1 82 ? 5.873 -20.510 0.826 1.00 77.06 82 LEU A C 1
ATOM 569 O O . LEU A 1 82 ? 6.856 -21.133 0.429 1.00 77.06 82 LEU A O 1
ATOM 573 N N . TRP A 1 83 ? 4.948 -20.037 -0.010 1.00 78.50 83 TRP A N 1
ATOM 574 C CA . TRP A 1 83 ? 5.041 -20.204 -1.457 1.00 78.50 83 TRP A CA 1
ATOM 575 C C . TRP A 1 83 ? 6.302 -19.556 -2.034 1.00 78.50 83 TRP A C 1
ATOM 577 O O . TRP A 1 83 ? 7.001 -20.178 -2.829 1.00 78.50 83 TRP A O 1
ATOM 587 N N . LEU A 1 84 ? 6.638 -18.337 -1.605 1.00 73.75 84 LEU A N 1
ATOM 588 C CA . LEU A 1 84 ? 7.847 -17.639 -2.047 1.00 73.75 84 LEU A CA 1
ATOM 589 C C . LEU A 1 84 ? 9.127 -18.380 -1.639 1.00 73.75 84 LEU A C 1
ATOM 591 O O . LEU A 1 84 ? 10.071 -18.429 -2.426 1.00 73.75 84 LEU A O 1
ATOM 595 N N . ALA A 1 85 ? 9.155 -18.997 -0.456 1.00 73.38 85 ALA A N 1
ATOM 596 C CA . ALA A 1 85 ? 10.269 -19.844 -0.035 1.00 73.38 85 ALA A CA 1
ATOM 597 C C . ALA A 1 85 ? 10.406 -21.098 -0.921 1.00 73.38 85 ALA A C 1
ATOM 599 O O . ALA A 1 85 ? 11.513 -21.423 -1.351 1.00 73.38 85 ALA A O 1
ATOM 600 N N . ILE A 1 86 ? 9.289 -21.760 -1.252 1.00 77.12 86 ILE A N 1
ATOM 601 C CA . ILE A 1 86 ? 9.264 -22.926 -2.153 1.00 77.12 86 ILE A CA 1
ATOM 602 C C . ILE A 1 86 ? 9.723 -22.533 -3.564 1.00 77.12 86 ILE A C 1
ATOM 604 O O . ILE A 1 86 ? 10.623 -23.159 -4.122 1.00 77.12 86 ILE A O 1
ATOM 608 N N . ALA A 1 87 ? 9.157 -21.461 -4.124 1.00 73.25 87 ALA A N 1
ATOM 609 C CA . ALA A 1 87 ? 9.539 -20.934 -5.432 1.00 73.25 87 ALA A CA 1
ATOM 610 C C . ALA A 1 87 ? 11.017 -20.515 -5.468 1.00 73.25 87 ALA A C 1
ATOM 612 O O . ALA A 1 87 ? 11.707 -20.732 -6.464 1.00 73.25 87 ALA A O 1
ATOM 613 N N . GLY A 1 88 ? 11.519 -19.963 -4.361 1.00 72.19 88 GLY A N 1
ATOM 614 C CA . GLY A 1 88 ? 12.926 -19.648 -4.163 1.00 72.19 88 GLY A CA 1
ATOM 615 C C . GLY A 1 88 ? 13.837 -20.868 -4.229 1.00 72.19 88 GLY A C 1
ATOM 616 O O . GLY A 1 88 ? 14.851 -20.835 -4.920 1.00 72.19 88 GLY A O 1
ATOM 617 N N . ALA A 1 89 ? 13.455 -21.949 -3.549 1.00 73.44 89 ALA A N 1
ATOM 618 C CA . ALA A 1 89 ? 14.218 -23.194 -3.510 1.00 73.44 89 ALA A CA 1
ATOM 619 C C . ALA A 1 89 ? 14.228 -23.951 -4.851 1.00 73.44 89 ALA A C 1
ATOM 621 O O . ALA A 1 89 ? 15.145 -24.727 -5.106 1.00 73.44 89 ALA A O 1
ATOM 622 N N . TRP A 1 90 ? 13.219 -23.744 -5.702 1.00 75.75 90 TRP A N 1
ATOM 623 C CA . TRP A 1 90 ? 13.098 -24.398 -7.014 1.00 75.75 90 TRP A CA 1
ATOM 624 C C . TRP A 1 90 ? 13.625 -23.570 -8.188 1.00 75.75 90 TRP A C 1
ATOM 626 O O . TRP A 1 90 ? 13.763 -24.087 -9.296 1.00 75.75 90 TRP A O 1
ATOM 636 N N . SER A 1 91 ? 13.910 -22.288 -7.985 1.00 70.00 91 SER A N 1
ATOM 637 C CA . SER A 1 91 ? 14.377 -21.415 -9.057 1.00 70.00 91 SER A CA 1
ATOM 638 C C . SER A 1 91 ? 15.873 -21.589 -9.320 1.00 70.00 91 SER A C 1
ATOM 640 O O . SER A 1 91 ? 16.696 -21.527 -8.410 1.00 70.00 91 SER A O 1
ATOM 642 N N . GLY A 1 92 ? 16.246 -21.720 -10.597 1.00 67.31 92 GLY A N 1
ATOM 643 C CA . GLY A 1 92 ? 17.649 -21.774 -11.028 1.00 67.31 92 GLY A CA 1
ATOM 644 C C . GLY A 1 92 ? 18.413 -20.446 -10.895 1.00 67.31 92 GLY A C 1
ATOM 645 O O . GLY A 1 92 ? 19.616 -20.402 -11.144 1.00 67.31 92 GLY A O 1
ATOM 646 N N . GLY A 1 93 ? 17.743 -19.349 -10.522 1.00 69.44 93 GLY A N 1
ATOM 647 C CA . GLY A 1 93 ? 18.348 -18.024 -10.379 1.00 69.44 93 GLY A CA 1
ATOM 648 C C . GLY A 1 93 ? 19.029 -17.828 -9.024 1.00 69.44 93 GLY A C 1
ATOM 649 O O . GLY A 1 93 ? 18.426 -17.297 -8.099 1.00 69.44 93 GLY A O 1
ATOM 650 N N . THR A 1 94 ? 20.303 -18.194 -8.900 1.00 62.53 94 THR A N 1
ATOM 651 C CA . THR A 1 94 ? 21.021 -18.190 -7.609 1.00 62.53 94 THR A CA 1
ATOM 652 C C . THR A 1 94 ? 21.567 -16.823 -7.170 1.00 62.53 94 THR A C 1
ATOM 654 O O . THR A 1 94 ? 21.836 -16.631 -5.988 1.00 62.53 94 THR A O 1
ATOM 657 N N . ALA A 1 95 ? 21.707 -15.844 -8.074 1.00 67.81 95 ALA A N 1
ATOM 658 C CA . ALA A 1 95 ? 22.380 -14.570 -7.766 1.00 67.81 95 ALA A CA 1
ATOM 659 C C . ALA A 1 95 ? 21.441 -13.404 -7.381 1.00 67.81 95 ALA A C 1
ATOM 661 O O . ALA A 1 95 ? 21.788 -12.553 -6.559 1.00 67.81 95 ALA A O 1
ATOM 662 N N . SER A 1 96 ? 20.255 -13.314 -7.988 1.00 68.56 96 SER A N 1
ATOM 663 C CA . SER A 1 96 ? 19.324 -12.187 -7.791 1.00 68.56 96 SER A CA 1
ATOM 664 C C . SER A 1 96 ? 18.121 -12.548 -6.922 1.00 68.56 96 SER A C 1
ATOM 666 O O . SER A 1 96 ? 17.601 -11.691 -6.206 1.00 68.56 96 SER A O 1
ATOM 668 N N . LEU A 1 97 ? 17.705 -13.813 -6.947 1.00 69.25 97 LEU A N 1
ATOM 669 C CA . LEU A 1 97 ? 16.505 -14.275 -6.267 1.00 69.25 97 LEU A CA 1
ATOM 670 C C . LEU A 1 97 ? 16.639 -14.313 -4.739 1.00 69.25 97 LEU A C 1
ATOM 672 O O . LEU A 1 97 ? 15.736 -13.790 -4.091 1.00 69.25 97 LEU A O 1
ATOM 676 N N . PRO A 1 98 ? 17.736 -14.819 -4.132 1.00 69.19 98 PRO A N 1
ATOM 677 C CA . PRO A 1 98 ? 17.844 -14.853 -2.671 1.00 69.19 98 PRO A CA 1
ATOM 678 C C . PRO A 1 98 ? 17.805 -13.452 -2.054 1.00 69.19 98 PRO A C 1
ATOM 680 O O . PRO A 1 98 ? 17.178 -13.237 -1.022 1.00 69.19 98 PRO A O 1
ATOM 683 N N . ARG A 1 99 ? 18.413 -12.473 -2.736 1.00 70.44 99 ARG A N 1
ATOM 684 C CA . ARG A 1 99 ? 18.400 -11.063 -2.329 1.00 70.44 99 ARG A CA 1
ATOM 685 C C . ARG A 1 99 ? 16.993 -10.463 -2.383 1.00 70.44 99 ARG A C 1
ATOM 687 O O . ARG A 1 99 ? 16.545 -9.900 -1.393 1.00 70.44 99 ARG A O 1
ATOM 694 N N . LYS A 1 100 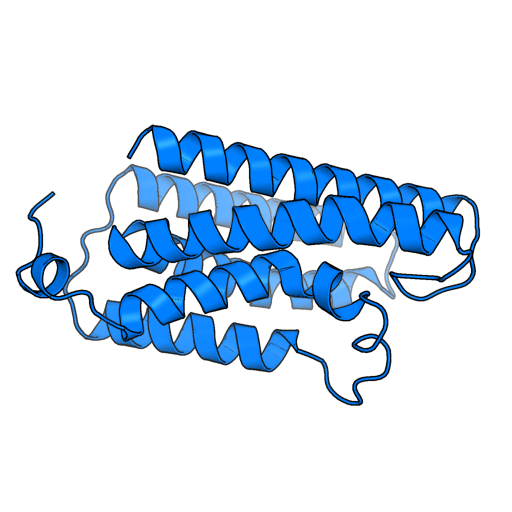? 16.267 -10.651 -3.490 1.00 69.06 100 LYS A N 1
ATOM 695 C CA . LYS A 1 100 ? 14.875 -10.181 -3.615 1.00 69.06 100 LYS A CA 1
ATOM 696 C C . LYS A 1 100 ? 13.931 -10.883 -2.636 1.00 69.06 100 LYS A C 1
ATOM 698 O O . LYS A 1 100 ? 13.023 -10.254 -2.106 1.00 69.06 100 LYS A O 1
ATOM 703 N N . LEU A 1 101 ? 14.146 -12.169 -2.366 1.00 70.62 101 LEU A N 1
ATOM 704 C CA . LEU A 1 101 ? 13.364 -12.917 -1.382 1.00 70.62 101 LEU A CA 1
ATOM 705 C C . LEU A 1 101 ? 13.614 -12.424 0.042 1.00 70.62 101 LEU A C 1
ATOM 707 O O . LEU A 1 101 ? 12.655 -12.289 0.791 1.00 70.62 101 LEU A O 1
ATOM 711 N N . ALA A 1 102 ? 14.859 -12.104 0.403 1.00 69.88 102 ALA A N 1
ATOM 712 C CA . ALA A 1 102 ? 15.169 -11.502 1.698 1.00 69.88 102 ALA A CA 1
ATOM 713 C C . ALA A 1 102 ? 14.494 -10.128 1.861 1.00 69.88 102 ALA A C 1
ATOM 715 O O . ALA A 1 102 ? 13.913 -9.850 2.908 1.00 69.88 102 ALA A O 1
ATOM 716 N N . GLU A 1 103 ? 14.500 -9.301 0.810 1.00 72.56 103 GLU A N 1
ATOM 717 C CA . GLU A 1 103 ? 13.782 -8.021 0.790 1.00 72.56 103 GLU A CA 1
ATOM 718 C C . GLU A 1 103 ? 12.271 -8.221 0.993 1.00 72.56 103 GLU A C 1
ATOM 720 O O . GLU A 1 103 ? 11.682 -7.592 1.870 1.00 72.56 103 GLU A O 1
ATOM 725 N N . ILE A 1 104 ? 11.642 -9.139 0.250 1.00 74.06 104 ILE A N 1
ATOM 726 C CA . ILE A 1 104 ? 10.199 -9.418 0.360 1.00 74.06 104 ILE A CA 1
ATOM 727 C C . ILE A 1 104 ? 9.842 -10.037 1.718 1.00 74.06 104 ILE A C 1
ATOM 729 O O . ILE A 1 104 ? 8.816 -9.686 2.298 1.00 74.06 104 ILE A O 1
ATOM 733 N N . ALA A 1 105 ? 10.676 -10.931 2.250 1.00 70.88 105 ALA A N 1
ATOM 734 C CA . ALA A 1 105 ? 10.446 -11.581 3.538 1.00 70.88 105 ALA A CA 1
ATOM 735 C C . ALA A 1 105 ? 10.495 -10.593 4.713 1.00 70.88 105 ALA A C 1
ATOM 737 O O . ALA A 1 105 ? 9.803 -10.800 5.706 1.00 70.88 105 ALA A O 1
ATOM 738 N N . LEU A 1 106 ? 11.276 -9.513 4.597 1.00 73.75 106 LEU A N 1
ATOM 739 C CA . LEU A 1 106 ? 11.337 -8.445 5.597 1.00 73.75 106 LEU A CA 1
ATOM 740 C C . LEU A 1 106 ? 10.236 -7.396 5.389 1.00 73.75 106 LEU A C 1
ATOM 742 O O . LEU A 1 106 ? 9.570 -6.999 6.345 1.00 73.75 106 LEU A O 1
ATOM 746 N N . LEU A 1 107 ? 10.023 -6.959 4.145 1.00 77.44 107 LEU A N 1
ATOM 747 C CA . LEU A 1 107 ? 9.051 -5.913 3.815 1.00 77.44 107 LEU A CA 1
ATOM 748 C C . LEU A 1 107 ? 7.609 -6.400 3.933 1.00 77.44 107 LEU A C 1
ATOM 750 O O . LEU A 1 107 ? 6.760 -5.673 4.440 1.00 77.44 107 LEU A O 1
ATOM 754 N N . GLY A 1 108 ? 7.327 -7.628 3.498 1.00 78.25 108 GLY A N 1
ATOM 755 C CA . GLY A 1 108 ? 5.981 -8.189 3.444 1.00 78.25 108 GLY A CA 1
ATOM 756 C C . GLY A 1 108 ? 5.265 -8.149 4.796 1.00 78.25 108 GLY A C 1
ATOM 757 O O . GLY A 1 108 ? 4.223 -7.507 4.892 1.00 78.25 108 GLY A O 1
ATOM 758 N N . PRO A 1 109 ? 5.811 -8.768 5.861 1.00 81.44 109 PRO A N 1
ATOM 759 C CA . PRO A 1 109 ? 5.191 -8.744 7.185 1.00 81.44 109 PRO A CA 1
ATOM 760 C C . PRO A 1 109 ? 4.999 -7.325 7.728 1.00 81.44 109 PRO A C 1
ATOM 762 O O . PRO A 1 109 ? 3.940 -7.011 8.269 1.00 81.44 109 PRO A O 1
ATOM 765 N N . ALA A 1 110 ? 5.997 -6.457 7.545 1.00 83.25 110 ALA A N 1
ATOM 766 C CA . ALA A 1 110 ? 5.939 -5.069 7.984 1.00 83.25 110 ALA A CA 1
ATOM 767 C C . ALA A 1 110 ? 4.798 -4.307 7.288 1.00 83.25 110 ALA A C 1
ATOM 769 O O . ALA A 1 110 ? 3.974 -3.682 7.955 1.00 83.25 110 ALA A O 1
ATOM 770 N N . MET A 1 111 ? 4.682 -4.442 5.963 1.00 84.44 111 MET A N 1
ATOM 771 C CA . MET A 1 111 ? 3.602 -3.851 5.173 1.00 84.44 111 MET A CA 1
ATOM 772 C C . MET A 1 111 ? 2.230 -4.422 5.543 1.00 84.44 111 MET A C 1
ATOM 774 O O . MET A 1 111 ? 1.267 -3.663 5.642 1.00 84.44 111 MET A O 1
ATOM 778 N N . THR A 1 112 ? 2.123 -5.729 5.806 1.00 85.38 112 THR A N 1
ATOM 779 C CA . THR A 1 112 ? 0.866 -6.349 6.250 1.00 85.38 112 THR A CA 1
ATOM 780 C C . THR A 1 112 ? 0.417 -5.802 7.602 1.00 85.38 112 THR A C 1
ATOM 782 O O . THR A 1 112 ? -0.746 -5.432 7.755 1.00 85.38 112 THR A O 1
ATOM 785 N N . VAL A 1 113 ? 1.326 -5.692 8.576 1.00 83.62 113 VAL A N 1
ATOM 786 C CA . VAL A 1 113 ? 1.015 -5.120 9.897 1.00 83.62 113 VAL A CA 1
ATOM 787 C C . VAL A 1 113 ? 0.600 -3.654 9.772 1.00 83.62 113 VAL A C 1
ATOM 789 O O . VAL A 1 113 ? -0.395 -3.248 10.372 1.00 83.62 113 VAL A O 1
ATOM 792 N N . THR A 1 114 ? 1.302 -2.871 8.952 1.00 86.00 114 THR A N 1
ATOM 793 C CA . THR A 1 114 ? 0.915 -1.490 8.643 1.00 86.00 114 THR A CA 1
ATOM 794 C C . THR A 1 114 ? -0.480 -1.426 8.015 1.00 86.00 114 THR A C 1
ATOM 796 O O . THR A 1 114 ? -1.299 -0.617 8.447 1.00 86.00 114 THR A O 1
ATOM 799 N N . GLY A 1 115 ? -0.794 -2.299 7.055 1.00 85.44 115 GLY A N 1
ATOM 800 C CA . GLY A 1 115 ? -2.115 -2.375 6.425 1.00 85.44 115 GLY A CA 1
ATOM 801 C C . GLY A 1 115 ? -3.231 -2.717 7.416 1.00 85.44 115 GLY A C 1
ATOM 802 O O . GLY A 1 115 ? -4.279 -2.073 7.412 1.00 85.44 115 GLY A O 1
ATOM 803 N N . LEU A 1 116 ? -2.991 -3.664 8.328 1.00 84.94 116 LEU A N 1
ATOM 804 C CA . LEU A 1 116 ? -3.929 -3.996 9.405 1.00 84.94 116 LEU A CA 1
ATOM 805 C C . LEU A 1 116 ? -4.134 -2.816 10.367 1.00 84.94 116 LEU A C 1
ATOM 807 O O . LEU A 1 116 ? -5.265 -2.542 10.769 1.00 84.94 116 LEU A O 1
ATOM 811 N N . ALA A 1 117 ? -3.069 -2.082 10.702 1.00 85.75 117 ALA A N 1
ATOM 812 C CA . ALA A 1 117 ? -3.159 -0.889 11.543 1.00 85.75 117 ALA A CA 1
ATOM 813 C C . ALA A 1 117 ? -3.944 0.251 10.866 1.00 85.75 117 ALA A C 1
ATOM 815 O O . ALA A 1 117 ? -4.702 0.952 11.539 1.00 85.75 117 ALA A O 1
ATOM 816 N N . VAL A 1 118 ? -3.809 0.410 9.542 1.00 86.94 118 VAL A N 1
ATOM 817 C CA . VAL A 1 118 ? -4.617 1.339 8.734 1.00 86.94 118 VAL A CA 1
ATOM 818 C C . VAL A 1 118 ? -6.088 0.914 8.732 1.00 86.94 118 VAL A C 1
ATOM 820 O O . VAL A 1 118 ? -6.955 1.733 9.022 1.00 86.94 118 VAL A O 1
ATOM 823 N N . ALA A 1 119 ? -6.379 -0.365 8.474 1.00 84.12 119 ALA A N 1
ATOM 824 C CA . ALA A 1 119 ? -7.745 -0.895 8.441 1.00 84.12 119 ALA A CA 1
ATOM 825 C C . ALA A 1 119 ? -8.455 -0.817 9.805 1.00 84.12 119 ALA A C 1
ATOM 827 O O . ALA A 1 119 ? -9.677 -0.695 9.876 1.00 84.12 119 ALA A O 1
ATOM 828 N N . ALA A 1 120 ? -7.696 -0.832 10.902 1.00 82.88 120 ALA A N 1
ATOM 829 C CA . ALA A 1 120 ? -8.220 -0.677 12.255 1.00 82.88 120 ALA A CA 1
ATOM 830 C C . ALA A 1 120 ? -8.644 0.768 12.604 1.00 82.88 120 ALA A C 1
ATOM 832 O O . ALA A 1 120 ? -9.066 1.019 13.735 1.00 82.88 120 ALA A O 1
ATOM 833 N N . SER A 1 121 ? -8.513 1.732 11.681 1.00 82.81 121 SER A N 1
ATOM 834 C CA . SER A 1 121 ? -8.875 3.138 11.890 1.00 82.81 121 SER A CA 1
ATOM 835 C C . SER A 1 121 ? -9.606 3.737 10.685 1.00 82.81 121 SER A C 1
ATOM 837 O O . SER A 1 121 ? -9.010 3.855 9.616 1.00 82.81 121 SER A O 1
ATOM 839 N N . PRO A 1 122 ? -10.839 4.248 10.855 1.00 83.62 122 PRO A N 1
ATOM 840 C CA . PRO A 1 122 ? -11.555 4.919 9.770 1.00 83.62 122 PRO A CA 1
ATOM 841 C C . PRO A 1 122 ? -10.817 6.150 9.221 1.00 83.62 122 PRO A C 1
ATOM 843 O O . PRO A 1 122 ? -10.857 6.409 8.021 1.00 83.62 122 PRO A O 1
ATOM 846 N N . ILE A 1 123 ? -10.134 6.919 10.080 1.00 87.31 123 ILE A N 1
ATOM 847 C CA . ILE A 1 123 ? -9.356 8.099 9.664 1.00 87.31 123 ILE A CA 1
ATOM 848 C C . ILE A 1 123 ? -8.128 7.678 8.850 1.00 87.31 123 ILE A C 1
ATOM 850 O O . ILE A 1 123 ? -7.903 8.222 7.769 1.00 87.31 123 ILE A O 1
ATOM 854 N N . ALA A 1 124 ? -7.353 6.701 9.338 1.00 87.38 124 ALA A N 1
ATOM 855 C CA . ALA A 1 124 ? -6.180 6.219 8.611 1.00 87.38 124 ALA A CA 1
ATOM 856 C C . ALA A 1 124 ? -6.578 5.594 7.272 1.00 87.38 124 ALA A C 1
ATOM 858 O O . ALA A 1 124 ? -5.938 5.867 6.261 1.00 87.38 124 ALA A O 1
ATOM 859 N N . PHE A 1 125 ? -7.661 4.812 7.246 1.00 86.44 125 PHE A N 1
ATOM 860 C CA . PHE A 1 125 ? -8.174 4.206 6.023 1.00 86.44 125 PHE A CA 1
ATOM 861 C C . PHE A 1 125 ? -8.629 5.254 5.003 1.00 86.44 125 PHE A C 1
ATOM 863 O O . PHE A 1 125 ? -8.254 5.165 3.837 1.00 86.44 125 PHE A O 1
ATOM 870 N N . ARG A 1 126 ? -9.364 6.291 5.427 1.00 86.81 126 ARG A N 1
ATOM 871 C CA . ARG A 1 126 ? -9.761 7.397 4.538 1.00 86.81 126 ARG A CA 1
ATOM 872 C C . ARG A 1 126 ? -8.557 8.150 3.982 1.00 86.81 126 ARG A C 1
ATOM 874 O O . ARG A 1 126 ? -8.498 8.395 2.780 1.00 86.81 126 ARG A O 1
ATOM 881 N N . ALA A 1 127 ? -7.584 8.478 4.831 1.00 88.56 127 ALA A N 1
ATOM 882 C CA . ALA A 1 127 ? -6.356 9.141 4.400 1.00 88.56 127 ALA A CA 1
ATOM 883 C C . ALA A 1 127 ? -5.548 8.266 3.427 1.00 88.56 127 ALA A C 1
ATOM 885 O O . ALA A 1 127 ? -5.080 8.759 2.402 1.00 88.56 127 ALA A O 1
ATOM 886 N N . PHE A 1 128 ? -5.437 6.965 3.706 1.00 88.69 128 PHE A N 1
ATOM 887 C CA . PHE A 1 128 ? -4.814 5.988 2.818 1.00 88.69 128 PHE A CA 1
ATOM 888 C C . PHE A 1 128 ? -5.530 5.925 1.468 1.00 88.69 128 PHE A C 1
ATOM 890 O O . PHE A 1 128 ? -4.887 6.094 0.439 1.00 88.69 128 PHE A O 1
ATOM 897 N N . ALA A 1 129 ? -6.853 5.749 1.458 1.00 86.38 129 ALA A N 1
ATOM 898 C CA . ALA A 1 129 ? -7.641 5.640 0.235 1.00 86.38 129 ALA A CA 1
ATOM 899 C C . ALA A 1 129 ? -7.553 6.914 -0.619 1.00 86.38 129 ALA A C 1
ATOM 901 O O . ALA A 1 129 ? -7.292 6.828 -1.817 1.00 86.38 129 ALA A O 1
ATOM 902 N N . ALA A 1 130 ? -7.683 8.095 -0.005 1.00 87.19 130 ALA A N 1
ATOM 903 C CA . ALA A 1 130 ? -7.541 9.375 -0.698 1.00 87.19 130 ALA A CA 1
ATOM 904 C C . ALA A 1 130 ? -6.130 9.561 -1.281 1.00 87.19 130 ALA A C 1
ATOM 906 O O . ALA A 1 130 ? -5.979 9.970 -2.433 1.00 87.19 130 ALA A O 1
ATOM 907 N N . THR A 1 131 ? -5.094 9.207 -0.514 1.00 87.50 131 THR A N 1
ATOM 908 C CA . THR A 1 131 ? -3.702 9.296 -0.977 1.00 87.50 131 THR A CA 1
ATOM 909 C C . THR A 1 131 ? -3.430 8.295 -2.097 1.00 87.50 131 THR A C 1
ATOM 911 O O . THR A 1 131 ? -2.798 8.652 -3.084 1.00 87.50 131 THR A O 1
ATOM 914 N N . CYS A 1 132 ? -3.951 7.069 -2.002 1.00 85.62 132 CYS A N 1
ATOM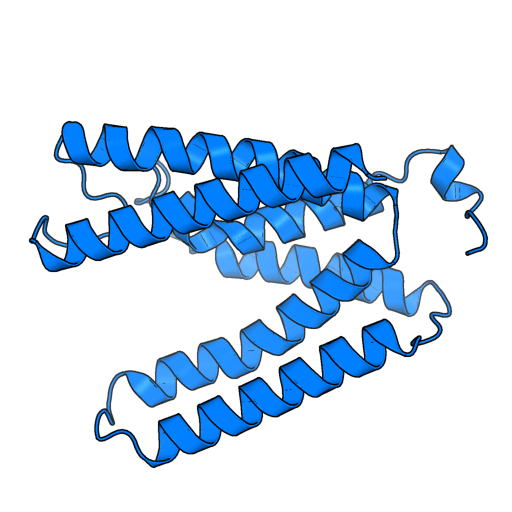 915 C CA . CYS A 1 132 ? -3.841 6.055 -3.047 1.00 85.62 132 CYS A CA 1
ATOM 916 C C . CYS A 1 132 ? -4.575 6.455 -4.328 1.00 85.62 132 CYS A C 1
ATOM 918 O O . CYS A 1 132 ? -4.052 6.233 -5.415 1.00 85.62 132 CYS A O 1
ATOM 920 N N . ALA A 1 133 ? -5.751 7.073 -4.216 1.00 81.50 133 ALA A N 1
ATOM 921 C CA . ALA A 1 133 ? -6.474 7.612 -5.360 1.00 81.50 133 ALA A CA 1
ATOM 922 C C . ALA A 1 133 ? -5.660 8.708 -6.062 1.00 81.50 133 ALA A C 1
ATOM 924 O O . ALA A 1 133 ? -5.435 8.634 -7.269 1.00 81.50 133 ALA A O 1
ATOM 925 N N . GLY A 1 134 ? -5.161 9.689 -5.300 1.00 83.69 134 GLY A N 1
ATOM 926 C CA . GLY A 1 134 ? -4.350 10.781 -5.837 1.00 83.69 134 GLY A CA 1
ATOM 927 C C . GLY A 1 134 ? -3.034 10.297 -6.450 1.00 83.69 134 GLY A C 1
ATOM 928 O O . GLY A 1 134 ? -2.734 10.615 -7.599 1.00 83.69 134 GLY A O 1
ATOM 929 N N . ALA A 1 135 ? -2.271 9.487 -5.714 1.00 80.38 135 ALA A N 1
ATOM 930 C CA . ALA A 1 135 ? -0.994 8.944 -6.171 1.00 80.38 135 ALA A CA 1
ATOM 931 C C . ALA A 1 135 ? -1.171 7.983 -7.354 1.00 80.38 135 ALA A C 1
ATOM 933 O O . ALA A 1 135 ? -0.424 8.072 -8.323 1.00 80.38 135 ALA A O 1
ATOM 934 N N . GLY A 1 136 ? -2.180 7.110 -7.317 1.00 78.00 136 GLY A N 1
ATOM 935 C CA . GLY A 1 136 ? -2.485 6.172 -8.395 1.00 78.00 136 GLY A CA 1
ATOM 936 C C . GLY A 1 136 ? -2.845 6.884 -9.698 1.00 78.00 136 GLY A C 1
ATOM 937 O O . GLY A 1 136 ? -2.285 6.552 -10.741 1.00 78.00 136 GLY A O 1
ATOM 938 N N . LEU A 1 137 ? -3.702 7.912 -9.639 1.00 79.56 137 LEU A N 1
ATOM 939 C CA . LEU A 1 137 ? -4.030 8.749 -10.800 1.00 79.56 137 LEU A CA 1
ATOM 940 C C . LEU A 1 137 ? -2.814 9.536 -11.301 1.00 79.56 137 LEU A C 1
ATOM 942 O O . LEU A 1 137 ? -2.571 9.587 -12.505 1.00 79.56 137 LEU A O 1
ATOM 946 N N . ALA A 1 138 ? -2.021 10.114 -10.397 1.00 78.81 138 ALA A N 1
ATOM 947 C CA . ALA A 1 138 ? -0.816 10.846 -10.774 1.00 78.81 138 ALA A CA 1
ATOM 948 C C . ALA A 1 138 ? 0.200 9.935 -11.480 1.00 78.81 138 ALA A C 1
ATOM 950 O O . ALA A 1 138 ? 0.689 10.277 -12.553 1.00 78.81 138 ALA A O 1
ATOM 951 N N . VAL A 1 139 ? 0.473 8.746 -10.934 1.00 74.94 139 VAL A N 1
ATOM 952 C CA . VAL A 1 139 ? 1.361 7.747 -11.551 1.00 74.94 139 VAL A CA 1
ATOM 953 C C . VAL A 1 139 ? 0.795 7.282 -12.896 1.00 74.94 139 VAL A C 1
ATOM 955 O O . VAL A 1 139 ? 1.527 7.231 -13.882 1.00 74.94 139 VAL A O 1
ATOM 958 N N . ALA A 1 140 ? -0.509 7.016 -12.975 1.00 73.06 140 ALA A N 1
ATOM 959 C CA . ALA A 1 140 ? -1.182 6.627 -14.212 1.00 73.06 140 ALA A CA 1
ATOM 960 C C . ALA A 1 140 ? -1.062 7.668 -15.338 1.00 73.06 140 ALA A C 1
ATOM 962 O O . ALA A 1 140 ? -1.082 7.290 -16.505 1.00 73.06 140 ALA A O 1
ATOM 963 N N . VAL A 1 141 ? -0.929 8.956 -15.009 1.00 78.62 141 VAL A N 1
ATOM 964 C CA . VAL A 1 141 ? -0.732 10.036 -15.989 1.00 78.62 141 VAL A CA 1
ATOM 965 C C . VAL A 1 141 ? 0.750 10.259 -16.286 1.00 78.62 141 VAL A C 1
ATOM 96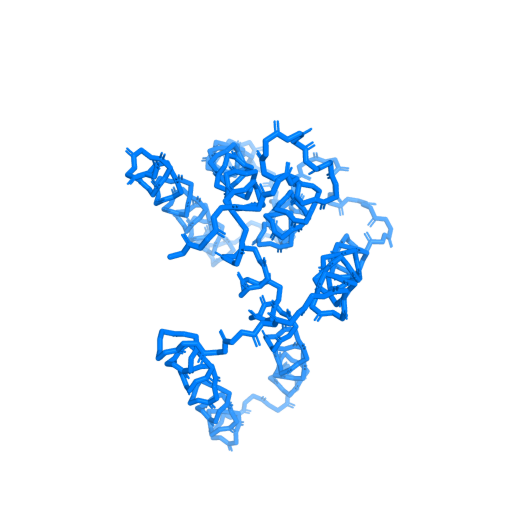7 O O . VAL A 1 141 ? 1.141 10.351 -17.450 1.00 78.62 141 VAL A O 1
ATOM 970 N N . VAL A 1 142 ? 1.592 10.337 -15.252 1.00 75.69 142 VAL A N 1
ATOM 971 C CA . VAL A 1 142 ? 3.008 10.694 -15.415 1.00 75.69 142 VAL A CA 1
ATOM 972 C C . VAL A 1 142 ? 3.796 9.582 -16.095 1.00 75.69 142 VAL A C 1
ATOM 974 O O . VAL A 1 142 ? 4.642 9.888 -16.932 1.00 75.69 142 VAL A O 1
ATOM 977 N N . VAL A 1 143 ? 3.524 8.307 -15.795 1.00 73.31 143 VAL A N 1
ATOM 978 C CA . VAL A 1 143 ? 4.290 7.199 -16.387 1.00 73.31 143 VAL A CA 1
ATOM 979 C C . VAL A 1 143 ? 4.119 7.149 -17.913 1.00 73.31 143 VAL A C 1
ATOM 981 O O . VAL A 1 143 ? 5.136 7.203 -18.604 1.00 73.31 143 VAL A O 1
ATOM 984 N N . PRO A 1 144 ? 2.896 7.142 -18.486 1.00 70.62 144 PRO A N 1
ATOM 985 C CA . PRO A 1 144 ? 2.728 7.199 -19.939 1.00 70.62 144 PRO A CA 1
ATOM 986 C C . PRO A 1 144 ? 3.262 8.490 -20.567 1.00 70.62 144 PRO A C 1
ATOM 988 O O . PRO A 1 144 ? 3.830 8.438 -21.655 1.00 70.62 144 PRO A O 1
ATOM 991 N N . ALA A 1 145 ? 3.115 9.640 -19.899 1.00 74.31 145 ALA A N 1
ATOM 992 C CA . ALA A 1 145 ? 3.613 10.917 -20.412 1.00 74.31 145 ALA A CA 1
ATOM 993 C C . ALA A 1 145 ? 5.147 10.944 -20.500 1.00 74.31 145 ALA A C 1
ATOM 995 O O . ALA A 1 145 ? 5.709 11.375 -21.506 1.00 74.31 145 ALA A O 1
ATOM 996 N N . ALA A 1 146 ? 5.830 10.441 -19.473 1.00 71.75 146 ALA A N 1
ATOM 997 C CA . ALA A 1 146 ? 7.280 10.322 -19.461 1.00 71.75 146 ALA A CA 1
ATOM 998 C C . ALA A 1 146 ? 7.774 9.306 -20.504 1.00 71.75 146 ALA A C 1
ATOM 1000 O O . ALA A 1 146 ? 8.740 9.593 -21.207 1.00 71.75 146 ALA A O 1
ATOM 1001 N N . VAL A 1 147 ? 7.064 8.186 -20.692 1.00 69.94 147 VAL A N 1
ATOM 1002 C CA . VAL A 1 147 ? 7.335 7.234 -21.785 1.00 69.94 147 VAL A CA 1
ATOM 1003 C C . VAL A 1 147 ? 7.197 7.902 -23.155 1.00 69.94 147 VAL A C 1
ATOM 1005 O O . VAL A 1 147 ? 8.095 7.777 -23.985 1.00 69.94 147 VAL A O 1
ATOM 1008 N N . ALA A 1 148 ? 6.116 8.651 -23.388 1.00 74.12 148 ALA A N 1
ATOM 1009 C CA . ALA A 1 148 ? 5.899 9.377 -24.640 1.00 74.12 148 ALA A CA 1
ATOM 1010 C C . ALA A 1 148 ? 6.981 10.443 -24.900 1.00 74.12 148 ALA A C 1
ATOM 1012 O O . ALA A 1 148 ? 7.325 10.706 -26.050 1.00 74.12 148 ALA A O 1
ATOM 1013 N N . ALA A 1 149 ? 7.548 11.021 -23.838 1.00 73.69 149 ALA A N 1
ATOM 1014 C CA . ALA A 1 149 ? 8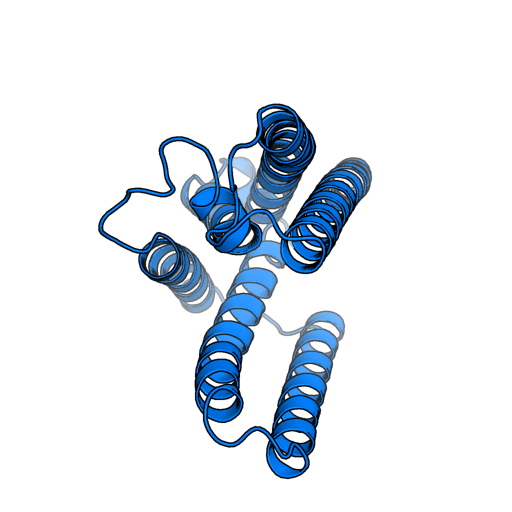.661 11.965 -23.899 1.00 73.69 149 ALA A CA 1
ATOM 1015 C C . ALA A 1 149 ? 10.049 11.295 -23.997 1.00 73.69 149 ALA A C 1
ATOM 1017 O O . ALA A 1 149 ? 11.060 11.995 -24.029 1.00 73.69 149 ALA A O 1
ATOM 1018 N N . GLY A 1 150 ? 10.124 9.958 -24.027 1.00 65.88 150 GLY A N 1
ATOM 1019 C CA . GLY A 1 150 ? 11.385 9.211 -24.092 1.00 65.88 150 GLY A CA 1
ATOM 1020 C C . GLY A 1 150 ? 12.186 9.196 -22.783 1.00 65.88 150 GLY A C 1
ATOM 1021 O O . GLY A 1 150 ? 13.388 8.942 -22.802 1.00 65.88 150 GLY A O 1
ATOM 1022 N N . ILE A 1 151 ? 11.544 9.471 -21.645 1.00 67.31 151 ILE A N 1
ATOM 1023 C CA . ILE A 1 151 ? 12.170 9.510 -20.319 1.00 67.31 151 ILE A CA 1
ATOM 1024 C C . ILE A 1 151 ? 11.990 8.149 -19.636 1.00 67.31 151 ILE A C 1
ATOM 1026 O O . ILE A 1 151 ? 10.872 7.670 -19.449 1.00 67.31 151 ILE A O 1
ATOM 1030 N N . ALA A 1 152 ? 13.095 7.530 -19.215 1.00 57.88 152 ALA A N 1
ATOM 1031 C CA . ALA A 1 152 ? 13.063 6.274 -18.473 1.00 57.88 152 ALA A CA 1
ATOM 1032 C C . ALA A 1 152 ? 12.610 6.510 -17.023 1.00 57.88 152 ALA A C 1
ATOM 1034 O O . ALA A 1 152 ? 13.387 6.957 -16.182 1.00 57.88 152 ALA A O 1
ATOM 1035 N N . VAL A 1 153 ? 11.353 6.180 -16.726 1.00 57.62 153 VAL A N 1
ATOM 1036 C CA . VAL A 1 153 ? 10.757 6.363 -15.393 1.00 57.62 153 VAL A CA 1
ATOM 1037 C C . VAL A 1 153 ? 11.280 5.331 -14.393 1.00 57.62 153 VAL A C 1
ATOM 1039 O O . VAL A 1 153 ? 11.605 5.674 -13.272 1.00 57.62 153 VAL A O 1
ATOM 1042 N N . LEU A 1 154 ? 11.419 4.055 -14.762 1.00 56.69 154 LEU A N 1
ATOM 1043 C CA . LEU A 1 154 ? 11.790 3.001 -13.793 1.00 56.69 154 LEU A CA 1
ATOM 1044 C C . LEU A 1 154 ? 13.293 2.678 -13.731 1.00 56.69 154 LEU A C 1
ATOM 1046 O O . LEU A 1 154 ? 13.685 1.737 -13.044 1.00 56.69 154 LEU A O 1
ATOM 1050 N N . GLY A 1 155 ? 14.129 3.483 -14.395 1.00 52.41 155 GLY A N 1
ATOM 1051 C CA . GLY A 1 155 ? 15.570 3.257 -14.501 1.00 52.41 155 GLY A CA 1
ATOM 1052 C C . GLY A 1 155 ? 15.918 2.111 -15.459 1.00 52.41 155 GLY A C 1
ATOM 1053 O O . GLY A 1 155 ? 15.346 1.027 -15.394 1.00 52.41 155 GLY A O 1
ATOM 1054 N N . GLY A 1 156 ? 16.869 2.361 -16.358 1.00 53.72 156 GLY A N 1
ATOM 1055 C CA . GLY A 1 156 ? 17.288 1.419 -17.399 1.00 53.72 156 GLY A CA 1
ATOM 1056 C C . GLY A 1 156 ? 17.087 1.972 -18.815 1.00 53.72 156 GLY A C 1
ATOM 1057 O O . GLY A 1 156 ? 16.403 2.983 -18.990 1.00 53.72 156 GLY A O 1
ATOM 1058 N N . PRO A 1 157 ? 17.723 1.360 -19.828 1.00 56.94 157 PRO A N 1
ATOM 1059 C CA . PRO A 1 157 ? 17.512 1.726 -21.224 1.00 56.94 157 PRO A CA 1
ATOM 1060 C C . PRO A 1 157 ? 16.046 1.507 -21.630 1.00 56.94 157 PRO A C 1
ATOM 1062 O O . PRO A 1 157 ? 15.378 0.605 -21.131 1.00 56.94 157 PRO A O 1
ATOM 1065 N N . THR A 1 158 ? 15.535 2.330 -22.547 1.00 64.81 158 THR A N 1
ATOM 1066 C CA . THR A 1 158 ? 14.191 2.197 -23.132 1.00 64.81 158 THR A CA 1
ATOM 1067 C C . THR A 1 158 ? 14.142 1.033 -24.125 1.00 64.81 158 THR A C 1
ATOM 1069 O O . THR A 1 158 ? 14.022 1.217 -25.333 1.00 64.81 158 THR A O 1
ATOM 1072 N N . ASP A 1 159 ? 14.262 -0.189 -23.613 1.00 71.50 159 ASP A N 1
ATOM 1073 C CA . ASP A 1 159 ? 14.006 -1.411 -24.367 1.00 71.50 159 ASP A CA 1
ATOM 1074 C C . ASP A 1 159 ? 12.537 -1.862 -24.236 1.00 71.50 159 ASP A C 1
ATOM 1076 O O . ASP A 1 159 ? 11.757 -1.369 -23.412 1.00 71.50 159 ASP A O 1
ATOM 1080 N N . ALA A 1 160 ? 12.128 -2.795 -25.099 1.00 69.38 160 ALA A N 1
ATOM 1081 C CA . ALA A 1 160 ? 10.742 -3.261 -25.169 1.00 69.38 160 ALA A CA 1
ATOM 1082 C C . ALA A 1 160 ? 10.264 -3.919 -23.859 1.00 69.38 160 ALA A C 1
ATOM 1084 O O . ALA A 1 160 ? 9.084 -3.836 -23.509 1.00 69.38 160 ALA A O 1
ATOM 1085 N N . GLU A 1 161 ? 11.173 -4.558 -23.121 1.00 71.25 161 GLU A N 1
ATOM 1086 C CA . GLU A 1 161 ? 10.867 -5.199 -21.844 1.00 71.25 161 GLU A CA 1
ATOM 1087 C C . GLU A 1 161 ? 10.625 -4.164 -20.739 1.00 71.25 161 GLU A C 1
ATOM 1089 O O . GLU A 1 161 ? 9.617 -4.244 -20.031 1.00 71.25 161 GLU A O 1
ATOM 1094 N N . THR A 1 162 ? 11.478 -3.143 -20.647 1.00 66.75 162 THR A N 1
ATOM 1095 C CA . THR A 1 162 ? 11.342 -2.045 -19.685 1.00 66.75 162 THR A CA 1
ATOM 1096 C C . THR A 1 162 ? 10.060 -1.254 -19.927 1.00 66.75 162 THR A C 1
ATOM 1098 O O . THR A 1 162 ? 9.343 -0.939 -18.975 1.00 66.75 162 THR A O 1
ATOM 1101 N N . LEU A 1 163 ? 9.699 -1.009 -21.192 1.00 65.12 163 LEU A N 1
ATOM 1102 C CA . LEU A 1 163 ? 8.419 -0.388 -21.545 1.00 65.12 163 LEU A CA 1
ATOM 1103 C C . LEU A 1 163 ? 7.224 -1.240 -21.095 1.00 65.12 163 LEU A C 1
ATOM 1105 O O . LEU A 1 163 ? 6.280 -0.710 -20.507 1.00 65.12 163 LEU A O 1
ATOM 1109 N N . ARG A 1 164 ? 7.265 -2.566 -21.294 1.00 71.25 164 ARG A N 1
ATOM 1110 C CA . ARG A 1 164 ? 6.200 -3.475 -20.833 1.00 71.25 164 ARG A CA 1
ATOM 1111 C C . ARG A 1 164 ? 6.014 -3.406 -19.318 1.00 71.25 164 ARG A C 1
ATOM 1113 O O . ARG A 1 164 ? 4.882 -3.303 -18.847 1.00 71.25 164 ARG A O 1
ATOM 1120 N N . VAL A 1 165 ? 7.110 -3.450 -18.560 1.00 68.94 165 VAL A N 1
ATOM 1121 C CA . VAL A 1 165 ? 7.077 -3.365 -17.091 1.00 68.94 165 VAL A CA 1
ATOM 1122 C C . VAL A 1 165 ? 6.521 -2.012 -16.639 1.00 68.94 165 VAL A C 1
ATOM 1124 O O . VAL A 1 165 ? 5.669 -1.969 -15.753 1.00 68.94 165 VAL A O 1
ATOM 1127 N N . GLN A 1 166 ? 6.919 -0.914 -17.285 1.00 68.00 166 GLN A N 1
ATOM 1128 C CA . GLN A 1 166 ? 6.395 0.423 -16.989 1.00 68.00 166 GLN A CA 1
ATOM 1129 C C . GLN A 1 166 ? 4.878 0.518 -17.212 1.00 68.00 166 GLN A C 1
ATOM 1131 O O . GLN A 1 166 ? 4.169 1.033 -16.345 1.00 68.00 166 GLN A O 1
ATOM 1136 N N . TYR A 1 167 ? 4.354 -0.050 -18.303 1.00 65.38 167 TYR A N 1
ATOM 1137 C CA . TYR A 1 167 ? 2.907 -0.119 -18.537 1.00 65.38 167 TYR A CA 1
ATOM 1138 C C . TYR A 1 167 ? 2.174 -0.980 -17.500 1.00 65.38 167 TYR A C 1
ATOM 1140 O O . TYR A 1 167 ? 1.095 -0.597 -17.042 1.00 65.38 167 TYR A O 1
ATOM 1148 N N . GLN A 1 168 ? 2.741 -2.120 -17.094 1.00 72.75 168 GLN A N 1
ATOM 1149 C CA . GLN A 1 168 ? 2.152 -2.976 -16.056 1.00 72.75 168 GLN A CA 1
ATOM 1150 C C . GLN A 1 168 ? 2.079 -2.253 -14.707 1.00 72.75 168 GLN A C 1
ATOM 1152 O O . GLN A 1 168 ? 1.045 -2.301 -14.043 1.00 72.75 168 GLN A O 1
ATOM 1157 N N . VAL A 1 169 ? 3.138 -1.528 -14.337 1.00 67.69 169 VAL A N 1
ATOM 1158 C CA . VAL A 1 169 ? 3.177 -0.712 -13.116 1.00 67.69 169 VAL A CA 1
ATOM 1159 C C . VAL A 1 169 ? 2.158 0.427 -13.182 1.00 67.69 169 VAL A C 1
ATOM 1161 O O . VAL A 1 169 ? 1.403 0.611 -12.229 1.00 67.69 169 VAL A O 1
ATOM 1164 N N . ALA A 1 170 ? 2.071 1.150 -14.302 1.00 65.44 170 ALA A N 1
ATOM 1165 C CA . ALA A 1 170 ? 1.081 2.213 -14.483 1.00 65.44 170 ALA A CA 1
ATOM 1166 C C . ALA A 1 170 ? -0.359 1.679 -14.397 1.00 65.44 170 ALA A C 1
ATOM 1168 O O . ALA A 1 170 ? -1.205 2.276 -13.736 1.00 65.44 170 ALA A O 1
ATOM 1169 N N . THR A 1 171 ? -0.627 0.520 -15.003 1.00 65.56 171 THR A N 1
ATOM 1170 C CA . THR A 1 171 ? -1.949 -0.127 -14.971 1.00 65.56 171 THR A CA 1
ATOM 1171 C C . THR A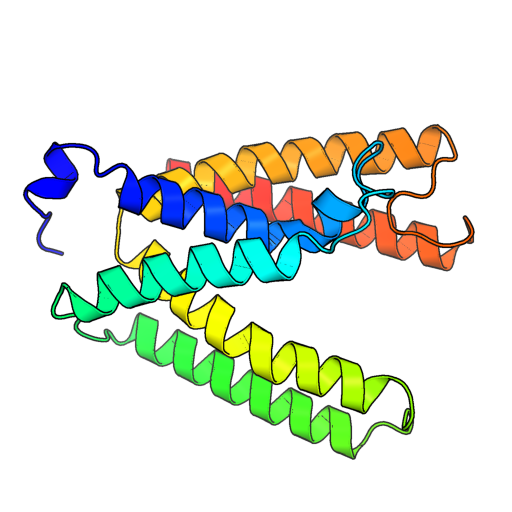 1 171 ? -2.305 -0.605 -13.563 1.00 65.56 171 THR A C 1
ATOM 1173 O O . THR A 1 171 ? -3.432 -0.405 -13.115 1.00 65.56 171 THR A O 1
ATOM 1176 N N . LEU A 1 172 ? -1.346 -1.182 -12.830 1.00 69.31 172 LEU A N 1
ATOM 1177 C CA . LEU A 1 172 ? -1.539 -1.592 -11.439 1.00 69.31 172 LEU A CA 1
ATOM 1178 C C . LEU A 1 172 ? -1.799 -0.380 -10.531 1.00 69.31 172 LEU A C 1
ATOM 1180 O O . LEU A 1 172 ? -2.676 -0.434 -9.672 1.00 69.31 172 LEU A O 1
ATOM 1184 N N . ALA A 1 173 ? -1.082 0.725 -10.751 1.00 68.00 173 ALA A N 1
ATOM 1185 C CA . ALA A 1 173 ? -1.279 1.977 -10.026 1.00 68.00 173 ALA A CA 1
ATOM 1186 C C . ALA A 1 173 ? -2.668 2.582 -10.281 1.00 68.00 173 ALA A C 1
ATOM 1188 O O . ALA A 1 173 ? -3.337 3.016 -9.342 1.00 68.00 173 ALA A O 1
ATOM 1189 N N . LEU A 1 174 ? -3.126 2.548 -11.535 1.00 64.62 174 LEU A N 1
ATOM 1190 C CA . LEU A 1 174 ? -4.459 2.991 -11.937 1.00 64.62 174 LEU A CA 1
ATOM 1191 C C . LEU A 1 174 ? -5.542 2.113 -11.293 1.00 64.62 174 LEU A C 1
ATOM 1193 O O . LEU A 1 174 ? -6.471 2.632 -10.680 1.00 64.62 174 LEU A O 1
ATOM 1197 N N . ALA A 1 175 ? -5.383 0.787 -11.348 1.00 65.56 175 ALA A N 1
ATOM 1198 C CA . ALA A 1 175 ? -6.297 -0.160 -10.713 1.00 65.56 175 ALA A CA 1
ATOM 1199 C C . ALA A 1 175 ? -6.368 0.039 -9.190 1.00 65.56 175 ALA A C 1
ATOM 1201 O O . ALA A 1 175 ? -7.460 0.053 -8.625 1.00 65.56 175 ALA A O 1
ATOM 1202 N N . ALA A 1 176 ? -5.227 0.259 -8.530 1.00 69.56 176 ALA A N 1
ATOM 1203 C CA . ALA A 1 176 ? -5.169 0.550 -7.100 1.00 69.56 176 ALA A CA 1
ATOM 1204 C C . ALA A 1 176 ? -5.868 1.876 -6.750 1.00 69.56 176 ALA A C 1
ATOM 1206 O O . ALA A 1 176 ? -6.622 1.930 -5.779 1.00 69.56 176 ALA A O 1
ATOM 1207 N N . GLY A 1 177 ? -5.671 2.927 -7.553 1.00 62.34 177 GLY A N 1
ATOM 1208 C CA . GLY A 1 177 ? -6.340 4.217 -7.368 1.00 62.34 177 GLY A CA 1
ATOM 1209 C C . GLY A 1 177 ? -7.860 4.131 -7.544 1.00 62.34 177 GLY A C 1
ATOM 1210 O O . GLY A 1 177 ? -8.607 4.653 -6.719 1.00 62.34 177 GLY A O 1
ATOM 1211 N N . VAL A 1 178 ? -8.333 3.414 -8.567 1.00 66.00 178 VAL A N 1
ATOM 1212 C CA . VAL A 1 178 ? -9.771 3.204 -8.815 1.00 66.00 178 VAL A CA 1
ATOM 1213 C C . VAL A 1 178 ? -10.405 2.332 -7.730 1.00 66.00 178 VAL A C 1
ATOM 1215 O O . VAL A 1 178 ? -11.486 2.656 -7.242 1.00 66.00 178 VAL A O 1
ATOM 1218 N N . ALA A 1 179 ? -9.729 1.265 -7.295 1.00 70.12 179 ALA A N 1
ATOM 1219 C CA . ALA A 1 179 ? -10.195 0.435 -6.187 1.00 70.12 179 ALA A CA 1
ATOM 1220 C C . ALA A 1 179 ? -10.290 1.233 -4.876 1.00 70.12 179 ALA A C 1
ATOM 1222 O O . ALA A 1 179 ? -11.256 1.077 -4.133 1.00 70.12 179 ALA A O 1
ATOM 1223 N N . ALA A 1 180 ? -9.334 2.131 -4.614 1.00 64.50 180 ALA A N 1
ATOM 1224 C CA . ALA A 1 180 ? -9.367 3.018 -3.454 1.00 64.50 180 ALA A CA 1
ATOM 1225 C C . ALA A 1 180 ? -10.529 4.026 -3.515 1.00 64.50 180 ALA A C 1
ATOM 1227 O O . ALA A 1 180 ? -11.183 4.256 -2.499 1.00 64.50 180 ALA A O 1
ATOM 1228 N N . LEU A 1 181 ? -10.834 4.580 -4.696 1.00 67.62 181 LEU A N 1
ATOM 1229 C CA . LEU A 1 181 ? -12.008 5.437 -4.905 1.00 67.62 181 LEU A CA 1
ATOM 1230 C C . LEU A 1 181 ? -13.320 4.674 -4.683 1.00 67.62 181 LEU A C 1
ATOM 1232 O O . LEU A 1 181 ? -14.213 5.178 -4.007 1.00 67.62 181 LEU A O 1
ATOM 1236 N N . ALA A 1 182 ? -13.421 3.448 -5.202 1.00 66.25 182 ALA A N 1
ATOM 1237 C CA . ALA A 1 182 ? -14.596 2.599 -5.020 1.00 66.25 182 ALA A CA 1
ATOM 1238 C C . ALA A 1 182 ? -14.797 2.201 -3.547 1.00 66.25 182 ALA A C 1
ATOM 1240 O O . ALA A 1 182 ? -15.913 2.265 -3.037 1.00 66.25 182 ALA A O 1
ATOM 1241 N N . ALA A 1 183 ? -13.717 1.851 -2.843 1.00 63.66 183 ALA A N 1
ATOM 1242 C CA . ALA A 1 183 ? -13.758 1.542 -1.416 1.00 63.66 183 ALA A CA 1
ATOM 1243 C C . ALA A 1 183 ? -14.098 2.776 -0.563 1.00 63.66 183 ALA A C 1
ATOM 1245 O O . ALA A 1 183 ? -14.844 2.663 0.405 1.00 63.66 183 ALA A O 1
ATOM 1246 N N . GLY A 1 184 ? -13.591 3.957 -0.935 1.00 58.91 184 GLY A N 1
ATOM 1247 C CA . GLY A 1 184 ? -13.911 5.225 -0.279 1.00 58.91 184 GLY A CA 1
ATOM 1248 C C . GLY A 1 184 ? -15.355 5.691 -0.493 1.00 58.91 184 GLY A C 1
ATOM 1249 O O . GLY A 1 184 ? -15.893 6.366 0.372 1.00 58.91 184 GLY A O 1
ATOM 1250 N N . ALA A 1 185 ? -15.995 5.314 -1.605 1.00 54.00 185 ALA A N 1
ATOM 1251 C CA . ALA A 1 185 ? -17.411 5.591 -1.861 1.00 54.00 185 ALA A CA 1
ATOM 1252 C C . ALA A 1 185 ? -18.370 4.655 -1.096 1.00 54.00 185 ALA A C 1
ATOM 1254 O O . ALA A 1 185 ? -19.554 4.960 -0.975 1.00 54.00 185 ALA A O 1
ATOM 1255 N N . ALA A 1 186 ? -17.872 3.516 -0.603 1.00 49.50 186 ALA A N 1
ATOM 1256 C CA . ALA A 1 186 ? -18.646 2.508 0.123 1.00 49.50 186 ALA A CA 1
ATOM 1257 C C . ALA A 1 186 ? -18.543 2.622 1.661 1.00 49.50 186 ALA A C 1
ATOM 1259 O O . ALA A 1 186 ? -19.179 1.833 2.362 1.00 49.50 186 ALA A O 1
ATOM 1260 N N . ALA A 1 187 ? -17.736 3.559 2.176 1.00 47.19 187 ALA A N 1
ATOM 1261 C CA . ALA A 1 187 ? -17.416 3.752 3.597 1.00 47.19 187 ALA A CA 1
ATOM 1262 C C . ALA A 1 187 ? -18.002 5.054 4.161 1.00 47.19 187 ALA A C 1
ATOM 1264 O O . ALA A 1 187 ? -18.338 5.066 5.368 1.00 47.19 187 ALA A O 1
#

Secondary structure (DSSP, 8-state):
----TTTTTT-HHHHHHHHHHHHHHTHHHHHTSTTTTT-SS-SHHHHHHHHHHHHHHHHHHS-----HHHHHHHHHHHHHHHHHHHHHHH-S-TTTHHHHHHHHHHHHHHHHHHHHHHHT-HHHHHHHHHHHHHHHHHHHHHHHHHHHTT--SSSS---HHHHHHHHHHHHHHHHHHHHHHHHHH--